Protein AF-0000000074531466 (afdb_homodimer)

Sequence (336 aa):
RYNYTVECEKLVNEQINHELNASYFYTALATYFAQPTIALPGVASYFHNQASEERTHAQSLINYQNSRGGKVKFTVINAPPEFADVFDSSDSTGQLHMATKGFELAIETERMVYDKISHLYHRAEQQKDFALTGYLQRLIDEQVESLKELQTLLTKSKRVVNDYWFDQRYNYTVECEKLVNEQINHELNASYFYTALATYFAQPTIALPGVASYFHNQASEERTHAQSLINYQNSRGGKVKFTVINAPPEFADVFDSSDSTGQLHMATKGFELAIETERMVYDKISHLYHRAEQQKDFALTGYLQRLIDEQVESLKELQTLLTKSKRVVNDYWFDQ

pLDDT: mean 91.0, std 13.33, range [42.44, 98.75]

Nearest PDB structures (foldseek):
  2z5q-assembly1_A  TM=9.322E-01  e=2.243E-09  Equus caballus
  8i8u-assembly1_X  TM=9.348E-01  e=3.857E-09  Equus caballus
  3af7-assembly1_X  TM=9.393E-01  e=6.010E-09  Equus caballus
  8j0x-assembly1_X  TM=9.379E-01  e=6.633E-09  Equus caballus
  8j0u-assembly1_A  TM=9.357E-01  e=8.078E-09  Equus caballus

Organism: Naegleria gruberi (NCBI:txid5762)

Solvent-accessible surface area (backbone atoms only — not comparable to full-atom values): 17629 Å² total; per-residue (Å²): 112,73,86,64,51,70,66,55,48,50,46,51,30,51,48,29,50,50,25,44,34,50,14,50,38,23,43,52,52,13,54,56,30,50,22,74,91,56,58,35,56,41,59,13,50,52,28,41,50,50,15,52,52,27,42,50,51,19,50,53,47,49,52,50,37,31,73,48,62,43,77,83,59,72,59,65,34,68,45,52,79,62,56,75,72,69,62,45,75,78,58,73,72,49,66,46,48,49,52,31,51,51,38,51,53,48,49,54,52,52,49,51,51,47,50,51,52,50,51,46,36,51,54,27,52,75,67,68,25,58,70,57,35,59,57,45,48,56,53,48,54,52,50,52,52,51,50,52,53,46,52,52,51,33,56,49,38,72,64,50,89,55,78,62,60,60,74,101,110,75,85,65,52,71,66,54,48,49,46,51,31,50,49,28,49,49,25,45,34,50,15,51,38,23,43,51,52,14,54,55,30,51,22,73,91,56,59,35,57,45,59,12,49,51,28,42,49,48,15,52,50,27,41,50,52,20,50,52,46,48,52,49,38,31,73,48,60,43,76,85,61,71,59,66,34,70,44,52,79,62,56,73,71,69,62,44,76,76,58,71,74,48,69,46,48,49,53,32,50,51,39,51,52,47,49,55,52,52,50,51,53,48,51,51,52,51,51,46,37,52,56,27,52,75,66,68,23,59,71,57,34,59,57,45,48,55,54,50,53,51,50,53,52,51,51,52,53,47,51,50,50,35,54,48,37,71,64,49,88,55,81,63,63,60,75,99

Radius of gyration: 21.76 Å; Cα contacts (8 Å, |Δi|>4): 379; chains: 2; bounding box: 49×56×45 Å

Secondary structure (DSSP, 8-state):
--S--HHHHHHHHHHHHHHHHHHHHHHHHHHHHTSTTT--HHHHHHHHHHHHHHHHHHHHHHHHHHHTT------PBPPPP-HHHHS-TT-TT-HHHHHHHHHHHHHHHHHHHHHHHHHHHHHHHHTT-HHHHHHHHHHHHHHHHHHHHHHHHHHHHHH-SSGGGGT-/--S--HHHHHHHHHHHHHHHHHHHHHHHHHHHHTSTTT--HHHHHHHHHHHHHHHHHHHHHHHHHHHTT------PBPPPP-HHHHS-TT-TT-HHHHHHHHHHHHHHHHHHHHHHHHHHHHHHHHTT-HHHHHHHHHHHHHHHHHHHHHHHHHHHHHH-SSGGGGT-

Structure (mmCIF, N/CA/C/O backbone):
data_AF-0000000074531466-model_v1
#
loop_
_entity.id
_entity.type
_entity.pdbx_description
1 polymer Ferritin
#
loop_
_atom_site.group_PDB
_atom_site.id
_atom_site.type_symbol
_atom_site.label_atom_id
_atom_site.label_alt_id
_atom_site.label_comp_id
_atom_site.label_asym_id
_atom_site.label_entity_id
_atom_site.label_seq_id
_atom_site.pdbx_PDB_ins_code
_atom_site.Cartn_x
_atom_site.Cartn_y
_atom_site.Cartn_z
_atom_site.occupancy
_atom_site.B_iso_or_equiv
_atom_site.auth_seq_id
_atom_site.auth_comp_id
_atom_site.auth_asym_id
_atom_site.auth_atom_id
_atom_site.pdbx_PDB_model_num
ATOM 1 N N . ARG A 1 1 ? -6.445 -25.078 -12.93 1 75.75 1 ARG A N 1
ATOM 2 C CA . ARG A 1 1 ? -7.582 -24.172 -13.055 1 75.75 1 ARG A CA 1
ATOM 3 C C . ARG A 1 1 ? -8.875 -24.953 -13.273 1 75.75 1 ARG A C 1
ATOM 5 O O . ARG A 1 1 ? -8.945 -25.812 -14.156 1 75.75 1 ARG A O 1
ATOM 12 N N . TYR A 1 2 ? -9.68 -24.906 -12.281 1 77.44 2 TYR A N 1
ATOM 13 C CA . TYR A 1 2 ? -10.938 -25.625 -12.438 1 77.44 2 TYR A CA 1
ATOM 14 C C . TYR A 1 2 ? -12.125 -24.688 -12.227 1 77.44 2 TYR A C 1
ATOM 16 O O . TYR A 1 2 ? -12.289 -24.109 -11.148 1 77.44 2 TYR A O 1
ATOM 24 N N . ASN A 1 3 ? -13.031 -24.5 -13.281 1 85.56 3 ASN A N 1
ATOM 25 C CA . ASN A 1 3 ? -14.266 -23.719 -13.242 1 85.56 3 ASN A CA 1
ATOM 26 C C . ASN A 1 3 ? -13.992 -22.281 -12.844 1 85.56 3 ASN A C 1
ATOM 28 O O . ASN A 1 3 ? -14.695 -21.719 -12 1 85.56 3 ASN A O 1
ATOM 32 N N . TYR A 1 4 ? -12.891 -21.75 -13.172 1 95 4 TYR A N 1
ATOM 33 C CA . TYR A 1 4 ? -12.516 -20.359 -12.969 1 95 4 TYR A CA 1
ATOM 34 C C . TYR A 1 4 ? -12.391 -19.625 -14.305 1 95 4 TYR A C 1
ATOM 36 O O . TYR A 1 4 ? -11.344 -19.688 -14.953 1 95 4 TYR A O 1
ATOM 44 N N . THR A 1 5 ? -13.461 -18.938 -14.719 1 96.25 5 THR A N 1
ATOM 45 C CA . THR A 1 5 ? -13.57 -18.344 -16.047 1 96.25 5 THR A CA 1
ATOM 46 C C . THR A 1 5 ? -12.633 -17.141 -16.188 1 96.25 5 THR A C 1
ATOM 48 O O . THR A 1 5 ? -12.219 -16.547 -15.18 1 96.25 5 THR A O 1
ATOM 51 N N . VAL A 1 6 ? -12.328 -16.797 -17.391 1 96.75 6 VAL A N 1
ATOM 52 C CA . VAL A 1 6 ? -11.492 -15.633 -17.688 1 96.75 6 VAL A CA 1
ATOM 53 C C . VAL A 1 6 ? -12.172 -14.367 -17.172 1 96.75 6 VAL A C 1
ATOM 55 O O . VAL A 1 6 ? -11.508 -13.453 -16.688 1 96.75 6 VAL A O 1
ATOM 58 N N . GLU A 1 7 ? -13.445 -14.391 -17.281 1 97.12 7 GLU A N 1
ATOM 59 C CA . GLU A 1 7 ? -14.203 -13.227 -16.828 1 97.12 7 GLU A CA 1
ATOM 60 C C . GLU A 1 7 ? -14.078 -13.047 -15.32 1 97.12 7 GLU A C 1
ATOM 62 O O . GLU A 1 7 ? -13.82 -11.945 -14.836 1 97.12 7 GLU A O 1
ATOM 67 N N . CYS A 1 8 ? -14.25 -14.125 -14.547 1 97.5 8 CYS A N 1
ATOM 68 C CA . CYS A 1 8 ? -14.125 -14.047 -13.094 1 97.5 8 CYS A CA 1
ATOM 69 C C . CYS A 1 8 ? -12.703 -13.672 -12.688 1 97.5 8 CYS A C 1
ATOM 71 O O . CYS A 1 8 ? -12.508 -12.852 -11.789 1 97.5 8 CYS A O 1
ATOM 73 N N . GLU A 1 9 ? -11.727 -14.266 -13.359 1 98.06 9 GLU A N 1
ATOM 74 C CA . GLU A 1 9 ? -10.336 -13.906 -13.117 1 98.06 9 GLU A CA 1
ATOM 75 C C . GLU A 1 9 ? -10.109 -12.406 -13.289 1 98.06 9 GLU A C 1
ATOM 77 O O . GLU A 1 9 ? -9.469 -11.766 -12.453 1 98.06 9 GLU A O 1
ATOM 82 N N . LYS A 1 10 ? -10.648 -11.898 -14.359 1 98.31 10 LYS A N 1
ATOM 83 C CA . LYS A 1 10 ? -10.516 -10.477 -14.656 1 98.31 10 LYS A CA 1
ATOM 84 C C . LYS A 1 10 ? -11.195 -9.625 -13.586 1 98.31 10 LYS A C 1
ATOM 86 O O . LYS A 1 10 ? -10.633 -8.625 -13.141 1 98.31 10 LYS A O 1
ATOM 91 N N . LEU A 1 11 ? -12.352 -10 -13.211 1 98.31 11 LEU A N 1
ATOM 92 C CA . LEU A 1 11 ? -13.102 -9.219 -12.227 1 98.31 11 LEU A CA 1
ATOM 93 C C . LEU A 1 11 ? -12.438 -9.281 -10.859 1 98.31 11 LEU A C 1
ATOM 95 O O . LEU A 1 11 ? -12.453 -8.297 -10.109 1 98.31 11 LEU A O 1
ATOM 99 N N . VAL A 1 12 ? -11.891 -10.414 -10.477 1 98.62 12 VAL A N 1
ATOM 100 C CA . VAL A 1 12 ? -11.141 -10.523 -9.227 1 98.62 12 VAL A CA 1
ATOM 101 C C . VAL A 1 12 ? -9.922 -9.609 -9.281 1 98.62 12 VAL A C 1
ATOM 103 O O . VAL A 1 12 ? -9.609 -8.922 -8.312 1 98.62 12 VAL A O 1
ATOM 106 N N . ASN A 1 13 ? -9.234 -9.609 -10.43 1 98.69 13 ASN A N 1
ATOM 107 C CA . ASN A 1 13 ? -8.109 -8.695 -10.602 1 98.69 13 ASN A CA 1
ATOM 108 C C . ASN A 1 13 ? -8.539 -7.242 -10.445 1 98.69 13 ASN A C 1
ATOM 110 O O . ASN A 1 13 ? -7.84 -6.449 -9.82 1 98.69 13 ASN A O 1
ATOM 114 N N . GLU A 1 14 ? -9.664 -6.895 -11.023 1 98.5 14 GLU A N 1
ATOM 115 C CA . GLU A 1 14 ? -10.18 -5.539 -10.867 1 98.5 14 GLU A CA 1
ATOM 116 C C . GLU A 1 14 ? -10.445 -5.215 -9.398 1 98.5 14 GLU A C 1
ATOM 118 O O . GLU A 1 14 ? -10.109 -4.121 -8.93 1 98.5 14 GLU A O 1
ATOM 123 N N . GLN A 1 15 ? -11.047 -6.168 -8.711 1 98.56 15 GLN A N 1
ATOM 124 C CA . GLN A 1 15 ? -11.352 -5.945 -7.301 1 98.56 15 GLN A CA 1
ATOM 125 C C . GLN A 1 15 ? -10.078 -5.789 -6.48 1 98.56 15 GLN A C 1
ATOM 127 O O . GLN A 1 15 ? -10.023 -4.977 -5.555 1 98.56 15 GLN A O 1
ATOM 132 N N . ILE A 1 16 ? -9.023 -6.625 -6.742 1 98.69 16 ILE A N 1
ATOM 133 C CA . ILE A 1 16 ? -7.73 -6.48 -6.082 1 98.69 16 ILE A CA 1
ATOM 134 C C . ILE A 1 16 ? -7.242 -5.039 -6.207 1 98.69 16 ILE A C 1
ATOM 136 O O . ILE A 1 16 ? -6.887 -4.41 -5.211 1 98.69 16 ILE A O 1
ATOM 140 N N . ASN A 1 17 ? -7.289 -4.516 -7.367 1 98.44 17 ASN A N 1
ATOM 141 C CA . ASN A 1 17 ? -6.766 -3.176 -7.621 1 98.44 17 ASN A CA 1
ATOM 142 C C . ASN A 1 17 ? -7.652 -2.104 -6.992 1 98.44 17 ASN A C 1
ATOM 144 O O . ASN A 1 17 ? -7.156 -1.064 -6.551 1 98.44 17 ASN A O 1
ATOM 148 N N . HIS A 1 18 ? -8.961 -2.344 -6.938 1 97.94 18 HIS A N 1
ATOM 149 C CA . HIS A 1 18 ? -9.844 -1.42 -6.238 1 97.94 18 HIS A CA 1
ATOM 150 C C . HIS A 1 18 ? -9.492 -1.335 -4.758 1 97.94 18 HIS A C 1
ATOM 152 O O . HIS A 1 18 ? -9.469 -0.244 -4.18 1 97.94 18 HIS A O 1
ATOM 158 N N . GLU A 1 19 ? -9.234 -2.486 -4.156 1 98.44 19 GLU A N 1
ATOM 159 C CA . GLU A 1 19 ? -8.875 -2.51 -2.742 1 98.44 19 GLU A CA 1
ATOM 160 C C . GLU A 1 19 ? -7.555 -1.783 -2.498 1 98.44 19 GLU A C 1
ATOM 162 O O . GLU A 1 19 ? -7.41 -1.069 -1.503 1 98.44 19 GLU A O 1
ATOM 167 N N . LEU A 1 20 ? -6.613 -2.01 -3.375 1 98.62 20 LEU A N 1
ATOM 168 C CA . LEU A 1 20 ? -5.324 -1.339 -3.238 1 98.62 20 LEU A CA 1
ATOM 169 C C . LEU A 1 20 ? -5.48 0.171 -3.393 1 98.62 20 LEU A C 1
ATOM 171 O O . LEU A 1 20 ? -4.867 0.94 -2.65 1 98.62 20 LEU A O 1
ATOM 175 N N . ASN A 1 21 ? -6.281 0.614 -4.34 1 98.25 21 ASN A N 1
ATOM 176 C CA . ASN A 1 21 ? -6.57 2.035 -4.492 1 98.25 21 ASN A CA 1
ATOM 177 C C . ASN A 1 21 ? -7.238 2.609 -3.246 1 98.25 21 ASN A C 1
ATOM 179 O O . ASN A 1 21 ? -6.902 3.711 -2.807 1 98.25 21 ASN A O 1
ATOM 183 N N . ALA A 1 22 ? -8.203 1.85 -2.736 1 97.94 22 ALA A N 1
ATOM 184 C CA . ALA A 1 22 ? -8.883 2.295 -1.52 1 97.94 22 ALA A CA 1
ATOM 185 C C . ALA A 1 22 ? -7.895 2.428 -0.362 1 97.94 22 ALA A C 1
ATOM 187 O O . ALA A 1 22 ? -7.957 3.391 0.407 1 97.94 22 ALA A O 1
ATOM 188 N N . SER A 1 23 ? -6.98 1.445 -0.237 1 98.5 23 SER A N 1
ATOM 189 C CA . SER A 1 23 ? -5.953 1.507 0.799 1 98.5 23 SER A CA 1
ATOM 190 C C . SER A 1 23 ? -5.105 2.768 0.664 1 98.5 23 SER A C 1
ATOM 192 O O . SER A 1 23 ? -4.828 3.443 1.657 1 98.5 23 SER A O 1
ATOM 194 N N . TYR A 1 24 ? -4.715 3.102 -0.529 1 98.62 24 TYR A N 1
ATOM 195 C CA . TYR A 1 24 ? -3.918 4.293 -0.797 1 98.62 24 TYR A CA 1
ATOM 196 C C . TYR A 1 24 ? -4.695 5.559 -0.459 1 98.62 24 TYR A C 1
ATOM 198 O O . TYR A 1 24 ? -4.16 6.477 0.165 1 98.62 24 TYR A O 1
ATOM 206 N N . PHE A 1 25 ? -5.969 5.594 -0.819 1 98.19 25 PHE A N 1
ATOM 207 C CA . PHE A 1 25 ? -6.875 6.691 -0.504 1 98.19 25 PHE A CA 1
ATOM 208 C C . PHE A 1 25 ? -6.934 6.93 1 1 98.19 25 PHE A C 1
ATOM 210 O O . PHE A 1 25 ? -6.789 8.07 1.457 1 98.19 25 PHE A O 1
ATOM 217 N N . TYR A 1 26 ? -7.078 5.867 1.743 1 98.38 26 TYR A N 1
ATOM 218 C CA . TYR A 1 26 ? -7.211 5.988 3.191 1 98.38 26 TYR A CA 1
ATOM 219 C C . TYR A 1 26 ? -5.887 6.406 3.824 1 98.38 26 TYR A C 1
ATOM 221 O O . TYR A 1 26 ? -5.871 7.121 4.828 1 98.38 26 TYR A O 1
ATOM 229 N N . THR A 1 27 ? -4.75 5.945 3.236 1 98.62 27 THR A N 1
ATOM 230 C CA . THR A 1 27 ? -3.447 6.406 3.703 1 98.62 27 THR A CA 1
ATOM 231 C C . THR A 1 27 ? -3.328 7.922 3.57 1 98.62 27 THR A C 1
ATOM 233 O O . THR A 1 27 ? -2.902 8.602 4.508 1 98.62 27 THR A O 1
ATOM 236 N N . ALA A 1 28 ? -3.775 8.398 2.457 1 98.38 28 ALA A N 1
ATOM 237 C CA . ALA A 1 28 ? -3.719 9.836 2.211 1 98.38 28 ALA A CA 1
ATOM 238 C C . ALA A 1 28 ? -4.66 10.594 3.146 1 98.38 28 ALA A C 1
ATOM 240 O O . ALA A 1 28 ? -4.305 11.648 3.672 1 98.38 28 ALA A O 1
ATOM 241 N N . LEU A 1 29 ? -5.836 10.047 3.33 1 97.44 29 LEU A N 1
ATOM 242 C CA . LEU A 1 29 ? -6.816 10.672 4.207 1 97.44 29 LEU A CA 1
ATOM 243 C C . LEU A 1 29 ? -6.309 10.719 5.645 1 97.44 29 LEU A C 1
ATOM 245 O O . LEU A 1 29 ? -6.41 11.75 6.312 1 97.44 29 LEU A O 1
ATOM 249 N N . ALA A 1 30 ? -5.77 9.555 6.129 1 98 30 ALA A N 1
ATOM 250 C CA . ALA A 1 30 ? -5.172 9.492 7.461 1 98 30 ALA A CA 1
ATOM 251 C C . ALA A 1 30 ? -4.062 10.531 7.609 1 98 30 ALA A C 1
ATOM 253 O O . ALA A 1 30 ? -3.971 11.211 8.633 1 98 30 ALA A O 1
ATOM 254 N N . THR A 1 31 ? -3.223 10.625 6.566 1 98.06 31 THR A N 1
ATOM 255 C CA . THR A 1 31 ? -2.113 11.578 6.547 1 98.06 31 THR A CA 1
ATOM 256 C C . THR A 1 31 ? -2.621 13.008 6.703 1 98.06 31 THR A C 1
ATOM 258 O O . THR A 1 31 ? -2.053 13.789 7.465 1 98.06 31 THR A O 1
ATOM 261 N N . TYR A 1 32 ? -3.682 13.32 6.051 1 95.88 32 TYR A N 1
ATOM 262 C CA . TYR A 1 32 ? -4.27 14.656 6.105 1 95.88 32 TYR A CA 1
ATOM 263 C C . TYR A 1 32 ? -4.719 14.992 7.52 1 95.88 32 TYR A C 1
ATOM 265 O O . TYR A 1 32 ? -4.371 16.047 8.055 1 95.88 32 TYR A O 1
ATOM 273 N N . PHE A 1 33 ? -5.441 14.102 8.172 1 95 33 PHE A N 1
ATOM 274 C CA . PHE A 1 33 ? -6.047 14.383 9.469 1 95 33 PHE A CA 1
ATOM 275 C C . PHE A 1 33 ? -4.992 14.367 10.57 1 95 33 PHE A C 1
ATOM 277 O O . PHE A 1 33 ? -5.238 14.844 11.68 1 95 33 PHE A O 1
ATOM 284 N N . ALA A 1 34 ? -3.809 13.82 10.281 1 95.81 34 ALA A N 1
ATOM 285 C CA . ALA A 1 34 ? -2.721 13.766 11.25 1 95.81 34 ALA A CA 1
ATOM 286 C C . ALA A 1 34 ? -1.902 15.055 11.234 1 95.81 34 ALA A C 1
ATOM 288 O O . ALA A 1 34 ? -1.032 15.258 12.078 1 95.81 34 ALA A O 1
ATOM 289 N N . GLN A 1 35 ? -2.166 15.93 10.25 1 94.25 35 GLN A N 1
ATOM 290 C CA . GLN A 1 35 ? -1.448 17.203 10.203 1 94.25 35 GLN A CA 1
ATOM 291 C C . GLN A 1 35 ? -1.661 18 11.484 1 94.25 35 GLN A C 1
ATOM 293 O O . GLN A 1 35 ? -2.768 18.031 12.031 1 94.25 35 GLN A O 1
ATOM 298 N N . PRO A 1 36 ? -0.635 18.688 11.938 1 91.69 36 PRO A N 1
ATOM 299 C CA . PRO A 1 36 ? -0.77 19.484 13.156 1 91.69 36 PRO A CA 1
ATOM 300 C C . PRO A 1 36 ? -1.826 20.578 13.023 1 91.69 36 PRO A C 1
ATOM 302 O O . PRO A 1 36 ? -2.445 20.969 14.023 1 91.69 36 PRO A O 1
ATOM 305 N N . THR A 1 37 ? -2.109 21.062 11.852 1 88.38 37 THR A N 1
ATOM 306 C CA . THR A 1 37 ? -3.066 22.141 11.633 1 88.38 37 THR A CA 1
ATOM 307 C C . THR A 1 37 ? -4.496 21.609 11.703 1 88.38 37 THR A C 1
ATOM 309 O O . THR A 1 37 ? -5.438 22.391 11.898 1 88.38 37 THR A O 1
ATOM 312 N N . ILE A 1 38 ? -4.664 20.312 11.461 1 87.75 38 ILE A N 1
ATOM 313 C CA . ILE A 1 38 ? -5.973 19.672 11.57 1 87.75 38 ILE A CA 1
ATOM 314 C C . ILE A 1 38 ? -6.125 19.047 12.961 1 87.75 38 ILE A C 1
ATOM 316 O O . ILE A 1 38 ? -7.148 19.234 13.617 1 87.75 38 ILE A O 1
ATOM 320 N N . ALA A 1 39 ? -5.105 18.234 13.414 1 89.56 39 ALA A N 1
ATOM 321 C CA . ALA A 1 39 ? -4.918 17.75 14.773 1 89.56 39 ALA A CA 1
ATOM 322 C C . ALA A 1 39 ? -6.094 16.875 15.211 1 89.56 39 ALA A C 1
ATOM 324 O O . ALA A 1 39 ? -6.664 17.094 16.281 1 89.56 39 ALA A O 1
ATOM 325 N N . LEU A 1 40 ? -6.457 15.922 14.422 1 90.94 40 LEU A N 1
ATOM 326 C CA . LEU A 1 40 ? -7.465 14.922 14.758 1 90.94 40 LEU A CA 1
ATOM 327 C C . LEU A 1 40 ? -6.867 13.516 14.742 1 90.94 40 LEU A C 1
ATOM 329 O O . LEU A 1 40 ? -7.188 12.711 13.859 1 90.94 40 LEU A O 1
ATOM 333 N N . PRO A 1 41 ? -6.047 13.219 15.68 1 93.19 41 PRO A N 1
ATOM 334 C CA . PRO A 1 41 ? -5.289 11.969 15.672 1 93.19 41 PRO A CA 1
ATOM 335 C C . PRO A 1 41 ? -6.184 10.734 15.727 1 93.19 41 PRO A C 1
ATOM 337 O O . PRO A 1 41 ? -5.832 9.688 15.18 1 93.19 41 PRO A O 1
ATOM 340 N N . GLY A 1 42 ? -7.285 10.812 16.453 1 93.69 42 GLY A N 1
ATOM 341 C CA . GLY A 1 42 ? -8.211 9.695 16.469 1 93.69 42 GLY A CA 1
ATOM 342 C C . GLY A 1 42 ? -8.781 9.375 15.102 1 93.69 42 GLY A C 1
ATOM 343 O O . GLY A 1 42 ? -8.875 8.203 14.719 1 93.69 42 GLY A O 1
ATOM 344 N N . VAL A 1 43 ? -9.203 10.422 14.367 1 94.69 43 VAL A N 1
ATOM 345 C CA . VAL A 1 43 ? -9.719 10.25 13.008 1 94.69 43 VAL A CA 1
ATOM 346 C C . VAL A 1 43 ? -8.617 9.711 12.102 1 94.69 43 VAL A C 1
ATOM 348 O O . VAL A 1 43 ? -8.852 8.797 11.312 1 94.69 43 VAL A O 1
ATOM 351 N N . ALA A 1 44 ? -7.418 10.289 12.227 1 96.69 44 ALA A N 1
ATOM 352 C CA . ALA A 1 44 ? -6.27 9.812 11.461 1 96.69 44 ALA A CA 1
ATOM 353 C C . ALA A 1 44 ? -6.023 8.328 11.711 1 96.69 44 ALA A C 1
ATOM 355 O O . ALA A 1 44 ? -5.82 7.559 10.773 1 96.69 44 ALA A O 1
ATOM 356 N N . SER A 1 45 ? -6.047 7.949 12.977 1 97.31 45 SER A N 1
ATOM 357 C CA . SER A 1 45 ? -5.84 6.551 13.344 1 97.31 45 SER A CA 1
ATOM 358 C C . SER A 1 45 ? -6.91 5.656 12.734 1 97.31 45 SER A C 1
ATOM 360 O O . SER A 1 45 ? -6.617 4.555 12.266 1 97.31 45 SER A O 1
ATOM 362 N N . TYR A 1 46 ? -8.133 6.074 12.82 1 97.19 46 TYR A N 1
ATOM 363 C CA . TYR A 1 46 ? -9.227 5.316 12.219 1 97.19 46 TYR A CA 1
ATOM 364 C C . TYR A 1 46 ? -8.953 5.047 10.75 1 97.19 46 TYR A C 1
ATOM 366 O O . TYR A 1 46 ? -9.078 3.908 10.281 1 97.19 46 TYR A O 1
ATOM 374 N N . PHE A 1 47 ? -8.578 6.113 10 1 97.94 47 PHE A N 1
ATOM 375 C CA . PHE A 1 47 ? -8.391 5.957 8.562 1 97.94 47 PHE A CA 1
ATOM 376 C C . PHE A 1 47 ? -7.125 5.156 8.266 1 97.94 47 PHE A C 1
ATOM 378 O O . PHE A 1 47 ? -7.055 4.445 7.258 1 97.94 47 PHE A O 1
ATOM 385 N N . HIS A 1 48 ? -6.102 5.258 9.078 1 98.19 48 HIS A N 1
ATOM 386 C CA . HIS A 1 48 ? -4.949 4.375 8.961 1 98.19 48 HIS A CA 1
ATOM 387 C C . HIS A 1 48 ? -5.367 2.91 9.062 1 98.19 48 HIS A C 1
ATOM 389 O O . HIS A 1 48 ? -4.879 2.066 8.312 1 98.19 48 HIS A O 1
ATOM 395 N N . ASN A 1 49 ? -6.254 2.619 10.031 1 97.88 49 ASN A N 1
ATOM 396 C CA . ASN A 1 49 ? -6.766 1.262 10.188 1 97.88 49 ASN A CA 1
ATOM 397 C C . ASN A 1 49 ? -7.566 0.825 8.961 1 97.88 49 ASN A C 1
ATOM 399 O O . ASN A 1 49 ? -7.508 -0.338 8.562 1 97.88 49 ASN A O 1
ATOM 403 N N . GLN A 1 50 ? -8.383 1.745 8.445 1 97.81 50 GLN A N 1
ATOM 404 C CA . GLN A 1 50 ? -9.117 1.427 7.227 1 97.81 50 GLN A CA 1
ATOM 405 C C . GLN A 1 50 ? -8.164 1.07 6.09 1 97.81 50 GLN A C 1
ATOM 407 O O . GLN A 1 50 ? -8.43 0.147 5.316 1 97.81 50 GLN A O 1
ATOM 412 N N . ALA A 1 51 ? -7.062 1.848 5.922 1 98.38 51 ALA A N 1
ATOM 413 C CA . ALA A 1 51 ? -6.055 1.543 4.91 1 98.38 51 ALA A CA 1
ATOM 414 C C . ALA A 1 51 ? -5.523 0.122 5.074 1 98.38 51 ALA A C 1
ATOM 416 O O . ALA A 1 51 ? -5.387 -0.615 4.094 1 98.38 51 ALA A O 1
ATOM 417 N N . SER A 1 52 ? -5.238 -0.25 6.309 1 97.88 52 SER A N 1
ATOM 418 C CA . SER A 1 52 ? -4.746 -1.591 6.609 1 97.88 52 SER A CA 1
ATOM 419 C C . SER A 1 52 ? -5.789 -2.65 6.266 1 97.88 52 SER A C 1
ATOM 421 O O . SER A 1 52 ? -5.453 -3.701 5.715 1 97.88 52 SER A O 1
ATOM 423 N N . GLU A 1 53 ? -7.008 -2.398 6.633 1 97.44 53 GLU A N 1
ATOM 424 C CA . GLU A 1 53 ? -8.086 -3.342 6.348 1 97.44 53 GLU A CA 1
ATOM 425 C C . GLU A 1 53 ? -8.219 -3.586 4.848 1 97.44 53 GLU A C 1
ATOM 427 O O . GLU A 1 53 ? -8.305 -4.734 4.402 1 97.44 53 GLU A O 1
ATOM 432 N N . GLU A 1 54 ? -8.234 -2.451 4.043 1 98.19 54 GLU A N 1
ATOM 433 C CA . GLU A 1 54 ? -8.367 -2.615 2.598 1 98.19 54 GLU A CA 1
ATOM 434 C C . GLU A 1 54 ? -7.168 -3.365 2.021 1 98.19 54 GLU A C 1
ATOM 436 O O . GLU A 1 54 ? -7.309 -4.125 1.061 1 98.19 54 GLU A O 1
ATOM 441 N N . ARG A 1 55 ? -6.027 -3.127 2.508 1 97.94 55 ARG A N 1
ATOM 442 C CA . ARG A 1 55 ? -4.852 -3.877 2.072 1 97.94 55 ARG A CA 1
ATOM 443 C C . ARG A 1 55 ? -5.016 -5.367 2.359 1 97.94 55 ARG A C 1
ATOM 445 O O . ARG A 1 55 ? -4.602 -6.207 1.56 1 97.94 55 ARG A O 1
ATOM 452 N N . THR A 1 56 ? -5.527 -5.672 3.523 1 97.62 56 THR A N 1
ATOM 453 C CA . THR A 1 56 ? -5.781 -7.062 3.881 1 97.62 56 THR A CA 1
ATOM 454 C C . THR A 1 56 ? -6.77 -7.695 2.908 1 97.62 56 TH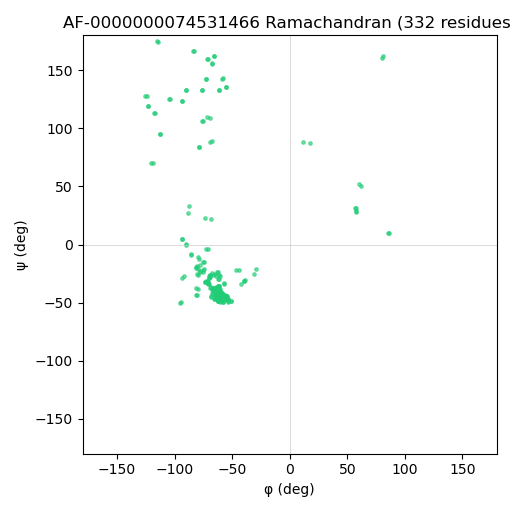R A C 1
ATOM 456 O O . THR A 1 56 ? -6.609 -8.859 2.521 1 97.62 56 THR A O 1
ATOM 459 N N . HIS A 1 57 ? -7.836 -6.957 2.512 1 98.19 57 HIS A N 1
ATOM 460 C CA . HIS A 1 57 ? -8.773 -7.453 1.507 1 98.19 57 HIS A CA 1
ATOM 461 C C . HIS A 1 57 ? -8.055 -7.746 0.191 1 98.19 57 HIS A C 1
ATOM 463 O O . HIS A 1 57 ? -8.258 -8.805 -0.407 1 98.19 57 HIS A O 1
ATOM 469 N N . ALA A 1 58 ? -7.215 -6.824 -0.232 1 98.62 58 ALA A N 1
ATOM 470 C CA . ALA A 1 58 ? -6.457 -7.012 -1.468 1 98.62 58 ALA A CA 1
ATOM 471 C C . ALA A 1 58 ? -5.602 -8.273 -1.397 1 98.62 58 ALA A C 1
ATOM 473 O O . ALA A 1 58 ? -5.598 -9.086 -2.328 1 98.62 58 ALA A O 1
ATOM 474 N N . GLN A 1 59 ? -4.887 -8.398 -0.282 1 98.44 59 GLN A N 1
ATOM 475 C CA . GLN A 1 59 ? -4.012 -9.555 -0.114 1 98.44 59 GLN A CA 1
ATOM 476 C C . GLN A 1 59 ? -4.809 -10.859 -0.125 1 98.44 59 GLN A C 1
ATOM 478 O O . GLN A 1 59 ? -4.367 -11.859 -0.699 1 98.44 59 GLN A O 1
ATOM 483 N N . SER A 1 60 ? -5.945 -10.859 0.553 1 98.25 60 SER A N 1
ATOM 484 C CA . SER A 1 60 ? -6.812 -12.031 0.554 1 98.25 60 SER A CA 1
ATOM 485 C C . SER A 1 60 ? -7.254 -12.391 -0.861 1 98.25 60 SER A C 1
ATOM 487 O O . SER A 1 60 ? -7.246 -13.57 -1.235 1 98.25 60 SER A O 1
ATOM 489 N N . LEU A 1 61 ? -7.613 -11.43 -1.633 1 98.75 61 LEU A N 1
ATOM 490 C CA . LEU A 1 61 ? -8.031 -11.641 -3.014 1 98.75 61 LEU A CA 1
ATOM 491 C C . LEU A 1 61 ? -6.867 -12.133 -3.865 1 98.75 61 LEU A C 1
ATOM 493 O O . LEU A 1 61 ? -7.051 -12.977 -4.742 1 98.75 61 LEU A O 1
ATOM 497 N N . ILE A 1 62 ? -5.695 -11.578 -3.627 1 98.69 62 ILE A N 1
ATOM 498 C CA . ILE A 1 62 ? -4.484 -12.016 -4.316 1 98.69 62 ILE A CA 1
ATOM 499 C C . ILE A 1 62 ? -4.254 -13.5 -4.062 1 98.69 62 ILE A C 1
ATOM 501 O O . ILE A 1 62 ? -4.051 -14.273 -5.004 1 98.69 62 ILE A O 1
ATOM 505 N N . ASN A 1 63 ? -4.324 -13.867 -2.793 1 98.06 63 ASN A N 1
ATOM 506 C CA . ASN A 1 63 ? -4.145 -15.266 -2.432 1 98.06 63 ASN A CA 1
ATOM 507 C C . ASN A 1 63 ? -5.191 -16.156 -3.098 1 98.06 63 ASN A C 1
ATOM 509 O O . ASN A 1 63 ? -4.875 -17.25 -3.572 1 98.06 63 ASN A O 1
ATOM 513 N N . TYR A 1 64 ? -6.426 -15.727 -3.119 1 98.19 64 TYR A N 1
ATOM 514 C CA . TYR A 1 64 ? -7.504 -16.484 -3.742 1 98.19 64 TYR A CA 1
ATOM 515 C C . TYR A 1 64 ? -7.242 -16.688 -5.23 1 98.19 64 TYR A C 1
ATOM 517 O O . TYR A 1 64 ? -7.375 -17.797 -5.746 1 98.19 64 TYR A O 1
ATOM 525 N N . GLN A 1 65 ? -6.902 -15.555 -5.918 1 98.12 65 GLN A N 1
ATOM 526 C CA . GLN A 1 65 ? -6.609 -15.602 -7.344 1 98.12 65 GLN A CA 1
ATOM 527 C C . GLN A 1 65 ? -5.531 -16.641 -7.648 1 98.12 65 GLN A C 1
ATOM 529 O O . GLN A 1 65 ? -5.699 -17.484 -8.539 1 98.12 65 GLN A O 1
ATOM 534 N N . ASN A 1 66 ? -4.457 -16.594 -6.852 1 97.25 66 ASN A N 1
ATOM 535 C CA . ASN A 1 66 ? -3.385 -17.578 -7.012 1 97.25 66 ASN A CA 1
ATOM 536 C C . ASN A 1 66 ? -3.881 -19 -6.781 1 97.25 66 ASN A C 1
ATOM 538 O O . ASN A 1 66 ? -3.568 -19.906 -7.559 1 97.25 66 ASN A O 1
ATOM 542 N N . SER A 1 67 ? -4.695 -19.141 -5.754 1 96.5 67 SER A N 1
ATOM 543 C CA . SER A 1 67 ? -5.145 -20.484 -5.387 1 96.5 67 SER A CA 1
ATOM 544 C C . SER A 1 67 ? -6.055 -21.078 -6.457 1 96.5 67 SER A C 1
ATOM 546 O O . SER A 1 67 ? -6.164 -22.297 -6.582 1 96.5 67 SER A O 1
ATOM 548 N N . ARG A 1 68 ? -6.711 -20.234 -7.242 1 96.88 68 ARG A N 1
ATOM 549 C CA . ARG A 1 68 ? -7.633 -20.688 -8.281 1 96.88 68 ARG A CA 1
ATOM 550 C C . ARG A 1 68 ? -6.906 -20.891 -9.609 1 96.88 68 ARG A C 1
ATOM 552 O O . ARG A 1 68 ? -7.535 -21.203 -10.617 1 96.88 68 ARG A O 1
ATOM 559 N N . GLY A 1 69 ? -5.566 -20.609 -9.562 1 95.25 69 GLY A N 1
ATOM 560 C CA . GLY A 1 69 ? -4.77 -20.797 -10.766 1 95.25 69 GLY A CA 1
ATOM 561 C C . GLY A 1 69 ? -4.785 -19.594 -11.688 1 95.25 69 GLY A C 1
ATOM 562 O O . GLY A 1 69 ? -4.34 -19.688 -12.836 1 95.25 69 GLY A O 1
ATOM 563 N N . GLY A 1 70 ? -5.34 -18.438 -11.219 1 96.12 70 GLY A N 1
ATOM 564 C CA . GLY A 1 70 ? -5.316 -17.203 -11.992 1 96.12 70 GLY A CA 1
ATOM 565 C C . GLY A 1 70 ? -4.02 -16.422 -11.836 1 96.12 70 GLY A C 1
ATOM 566 O O . GLY A 1 70 ? -3.191 -16.75 -10.984 1 96.12 70 GLY A O 1
ATOM 567 N N . LYS A 1 71 ? -3.852 -15.477 -12.695 1 94.81 71 LYS A N 1
ATOM 568 C CA . LYS A 1 71 ? -2.713 -14.562 -12.641 1 94.81 71 LYS A CA 1
ATOM 569 C C . LYS A 1 71 ? -3.133 -13.188 -12.117 1 94.81 71 LYS A C 1
ATOM 571 O O . LYS A 1 71 ? -4.066 -12.578 -12.641 1 94.81 71 LYS A O 1
ATOM 576 N N . VAL A 1 72 ? -2.443 -12.82 -11.109 1 97.94 72 VAL A N 1
ATOM 577 C CA . VAL A 1 72 ? -2.725 -11.492 -10.586 1 97.94 72 VAL A CA 1
ATOM 578 C C . VAL A 1 72 ? -2.107 -10.43 -11.5 1 97.94 72 VAL A C 1
ATOM 580 O O . VAL A 1 72 ? -0.953 -10.555 -11.914 1 97.94 72 VAL A O 1
ATOM 583 N N . LYS A 1 73 ? -2.861 -9.445 -11.812 1 97.81 73 LYS A N 1
ATOM 584 C CA . LYS A 1 73 ? -2.408 -8.312 -12.602 1 97.81 73 LYS A CA 1
ATOM 585 C C . LYS A 1 73 ? -2.492 -7.016 -11.805 1 97.81 73 LYS A C 1
ATOM 587 O O . LYS A 1 73 ? -3.588 -6.555 -11.469 1 97.81 73 LYS A O 1
ATOM 592 N N . PHE A 1 74 ? -1.358 -6.488 -11.531 1 98.38 74 PHE A N 1
ATOM 593 C CA . PHE A 1 74 ? -1.288 -5.223 -10.805 1 98.38 74 PHE A CA 1
ATOM 594 C C . PHE A 1 74 ? -1.3 -4.047 -11.773 1 98.38 74 PHE A C 1
ATOM 596 O O . PHE A 1 74 ? -0.59 -4.059 -12.781 1 98.38 74 PHE A O 1
ATOM 603 N N . THR A 1 75 ? -2.096 -3.064 -11.516 1 98.31 75 THR A N 1
ATOM 604 C CA . THR A 1 75 ? -2.172 -1.866 -12.344 1 98.31 75 THR A CA 1
ATOM 605 C C . THR A 1 75 ? -1.715 -0.639 -11.562 1 98.31 75 THR A C 1
ATOM 607 O O . THR A 1 75 ? -1.337 -0.746 -10.391 1 98.31 75 THR A O 1
ATOM 610 N N . VAL A 1 76 ? -1.658 0.453 -12.273 1 98.5 76 VAL A N 1
ATOM 611 C CA . VAL A 1 76 ? -1.321 1.719 -11.625 1 98.5 76 VAL A CA 1
ATOM 612 C C . VAL A 1 76 ? -2.285 1.984 -10.469 1 98.5 76 VAL A C 1
ATOM 614 O O . VAL A 1 76 ? -3.486 1.724 -10.586 1 98.5 76 VAL A O 1
ATOM 617 N N . ILE A 1 77 ? -1.754 2.391 -9.375 1 98.31 77 ILE A N 1
ATOM 618 C CA . ILE A 1 77 ? -2.588 2.918 -8.305 1 98.31 77 ILE A CA 1
ATOM 619 C C . ILE A 1 77 ? -2.691 4.438 -8.422 1 98.31 77 ILE A C 1
ATOM 621 O O . ILE A 1 77 ? -1.676 5.137 -8.445 1 98.31 77 ILE A O 1
ATOM 625 N N . ASN A 1 78 ? -3.871 4.914 -8.508 1 97.25 78 ASN A N 1
ATOM 626 C CA . ASN A 1 78 ? -4.109 6.328 -8.773 1 97.25 78 ASN A CA 1
ATOM 627 C C . ASN A 1 78 ? -3.783 7.191 -7.559 1 97.25 78 ASN A C 1
ATOM 629 O O . ASN A 1 78 ? -4.043 6.797 -6.422 1 97.25 78 ASN A O 1
ATOM 633 N N . ALA A 1 79 ? -3.229 8.352 -7.855 1 97.69 79 ALA A N 1
ATOM 634 C CA . ALA A 1 79 ? -2.996 9.297 -6.766 1 97.69 79 ALA A CA 1
ATOM 635 C C . ALA A 1 79 ? -4.309 9.695 -6.098 1 97.69 79 ALA A C 1
ATOM 637 O O . ALA A 1 79 ? -5.309 9.938 -6.777 1 97.69 79 ALA A O 1
ATOM 638 N N . PRO A 1 80 ? -4.309 9.664 -4.797 1 96.12 80 PRO A N 1
ATOM 639 C CA . PRO A 1 80 ? -5.496 10.203 -4.125 1 96.12 80 PRO A CA 1
ATOM 640 C C . PRO A 1 80 ? -5.66 11.703 -4.336 1 96.12 80 PRO A C 1
ATOM 642 O O . PRO A 1 80 ? -4.742 12.367 -4.824 1 96.12 80 PRO A O 1
ATOM 645 N N . PRO A 1 81 ? -6.836 12.18 -4.082 1 92.5 81 PRO A N 1
ATOM 646 C CA . PRO A 1 81 ? -7.012 13.625 -4.199 1 92.5 81 PRO A CA 1
ATOM 647 C C . PRO A 1 81 ? -6.234 14.406 -3.145 1 92.5 81 PRO A C 1
ATOM 649 O O . PRO A 1 81 ? -5.824 13.836 -2.129 1 92.5 81 PRO A O 1
ATOM 652 N N . GLU A 1 82 ? -5.945 15.633 -3.477 1 91.81 82 GLU A N 1
ATOM 653 C CA . GLU A 1 82 ? -5.43 16.531 -2.455 1 91.81 82 GLU A CA 1
ATOM 654 C C . GLU A 1 82 ? -6.547 17.016 -1.527 1 91.81 82 GLU A C 1
ATOM 656 O O . GLU A 1 82 ? -7.324 17.906 -1.887 1 91.81 82 GLU A O 1
ATOM 661 N N . PHE A 1 83 ? -6.551 16.516 -0.378 1 91.31 83 PHE A N 1
ATOM 662 C CA . PHE A 1 83 ? -7.703 16.672 0.499 1 91.31 83 PHE A CA 1
ATOM 663 C C . PHE A 1 83 ? -7.828 18.125 0.957 1 91.31 83 PHE A C 1
ATOM 665 O O . PHE A 1 83 ? -8.922 18.578 1.322 1 91.31 83 PHE A O 1
ATOM 672 N N . ALA A 1 84 ? -6.723 18.859 0.986 1 86.06 84 ALA A N 1
ATOM 673 C CA . ALA A 1 84 ? -6.805 20.297 1.276 1 86.06 84 ALA A CA 1
ATOM 674 C C . ALA A 1 84 ? -7.727 21 0.287 1 86.06 84 ALA A C 1
ATOM 676 O O . ALA A 1 84 ? -8.375 21.984 0.634 1 86.06 84 ALA A O 1
ATOM 677 N N . ASP A 1 85 ? -7.715 20.484 -0.932 1 84.69 85 ASP A N 1
ATOM 678 C CA . ASP A 1 85 ? -8.57 21.047 -1.973 1 84.69 85 ASP A CA 1
ATOM 679 C C . ASP A 1 85 ? -10 20.531 -1.848 1 84.69 85 ASP A C 1
ATOM 681 O O . ASP A 1 85 ? -10.945 21.219 -2.234 1 84.69 85 ASP A O 1
ATOM 685 N N . VAL A 1 86 ? -10.148 19.438 -1.293 1 83.12 86 VAL A N 1
ATOM 686 C CA . VAL A 1 86 ? -11.445 18.781 -1.195 1 83.12 86 VAL A CA 1
ATOM 687 C C . VAL A 1 86 ? -12.242 19.375 -0.033 1 83.12 86 VAL A C 1
ATOM 689 O O . VAL A 1 86 ? -13.453 19.578 -0.146 1 83.12 86 VAL A O 1
ATOM 692 N N . PHE A 1 87 ? -11.578 19.594 1.133 1 81.44 87 PHE A N 1
ATOM 693 C CA . PHE A 1 87 ? -12.266 20.031 2.34 1 81.44 87 PHE A CA 1
ATOM 694 C C . PHE A 1 87 ? -12.359 21.547 2.391 1 81.44 87 PHE A C 1
ATOM 696 O O . PHE A 1 87 ? -13.094 22.109 3.205 1 81.44 87 PHE A O 1
ATOM 703 N N . ASP A 1 88 ? -12.492 22.312 1.336 1 63.62 88 ASP A N 1
ATOM 704 C CA . ASP A 1 88 ? -12.617 23.75 1.234 1 63.62 88 ASP A CA 1
ATOM 705 C C . ASP A 1 88 ? -12.305 24.438 2.568 1 63.62 88 ASP A C 1
ATOM 707 O O . ASP A 1 88 ? -13.031 24.25 3.549 1 63.62 88 ASP A O 1
ATOM 711 N N . SER A 1 89 ? -11.102 24.766 2.857 1 56.47 89 SER A N 1
ATOM 712 C CA . SER A 1 89 ? -10.633 25.484 4.043 1 56.47 89 SER A CA 1
ATOM 713 C C . SER A 1 89 ? -11.594 26.609 4.426 1 56.47 89 SER A C 1
ATOM 715 O O . SER A 1 89 ? -11.461 27.203 5.496 1 56.47 89 SER A O 1
ATOM 717 N N . SER A 1 90 ? -12.211 27.141 3.373 1 51.5 90 SER A N 1
ATOM 718 C CA . SER A 1 90 ? -12.992 28.328 3.715 1 51.5 90 SER A CA 1
ATOM 719 C C . SER A 1 90 ? -14.109 28 4.691 1 51.5 90 SER A C 1
ATOM 721 O O . SER A 1 90 ? -14.82 28.891 5.16 1 51.5 90 SER A O 1
ATOM 723 N N . ASP A 1 91 ? -14.422 26.703 4.582 1 48.19 91 ASP A N 1
ATOM 724 C CA . ASP A 1 91 ? -15.578 26.469 5.438 1 48.19 91 ASP A CA 1
ATOM 725 C C . ASP A 1 91 ? -15.211 26.578 6.914 1 48.19 91 ASP A C 1
ATOM 727 O O . ASP A 1 91 ? -14.289 25.906 7.379 1 48.19 91 ASP A O 1
ATOM 731 N N . SER A 1 92 ? -15.312 27.734 7.336 1 45.62 92 SER A N 1
ATOM 732 C CA . SER A 1 92 ? -15.141 28.188 8.711 1 45.62 92 SER A CA 1
ATOM 733 C C . SER A 1 92 ? -15.523 27.109 9.711 1 45.62 92 SER A C 1
ATOM 735 O O . SER A 1 92 ? -15.492 27.344 10.922 1 45.62 92 SER A O 1
ATOM 737 N N . THR A 1 93 ? -16.312 26.156 9.305 1 51.88 93 THR A N 1
ATOM 738 C CA . THR A 1 93 ? -17.109 25.453 10.32 1 51.88 93 THR A CA 1
ATOM 739 C C . THR A 1 93 ? -16.219 24.516 11.141 1 51.88 93 THR A C 1
ATOM 741 O O . THR A 1 93 ? -16.719 23.812 12.023 1 51.88 93 THR A O 1
ATOM 744 N N . GLY A 1 94 ? -14.883 24.734 11.234 1 59.44 94 GLY A N 1
ATOM 745 C CA . GLY A 1 94 ? -14.039 24.156 12.266 1 59.44 94 GLY A CA 1
ATOM 746 C C . GLY A 1 94 ? -13.633 22.719 11.969 1 59.44 94 GLY A C 1
ATOM 747 O O . GLY A 1 94 ? -14.008 22.172 10.938 1 59.44 94 GLY A O 1
ATOM 748 N N . GLN A 1 95 ? -12.578 22.141 12.602 1 62.09 95 GLN A N 1
ATOM 749 C CA . GLN A 1 95 ? -11.969 20.812 12.531 1 62.09 95 GLN A CA 1
ATOM 750 C C . GLN A 1 95 ? -13.039 19.719 12.484 1 62.09 95 GLN A C 1
ATOM 752 O O . GLN A 1 95 ? -12.859 18.703 11.812 1 62.09 95 GLN A O 1
ATOM 757 N N . LEU A 1 96 ? -14.164 19.922 13.148 1 60.22 96 LEU A N 1
ATOM 758 C CA . LEU A 1 96 ? -15.227 18.922 13.234 1 60.22 96 LEU A CA 1
ATOM 759 C C . LEU A 1 96 ? -15.922 18.75 11.891 1 60.22 96 LEU A C 1
ATOM 761 O O . LEU A 1 96 ? -16.281 17.641 11.508 1 60.22 96 LEU A O 1
ATOM 765 N N . HIS A 1 97 ? -15.883 19.844 11.172 1 78.44 97 HIS A N 1
ATOM 766 C CA . HIS A 1 97 ? -16.516 19.766 9.859 1 78.44 97 HIS A CA 1
ATOM 767 C C . HIS A 1 97 ? -15.648 18.969 8.883 1 78.44 97 HIS A C 1
ATOM 769 O O . HIS A 1 97 ? -16.172 18.188 8.078 1 78.44 97 HIS A O 1
ATOM 775 N N . MET A 1 98 ? -14.406 18.906 9.25 1 84.5 98 MET A N 1
ATOM 776 C CA . MET A 1 98 ? -13.508 18.188 8.359 1 84.5 98 MET A CA 1
ATOM 777 C C . MET A 1 98 ? -13.633 16.688 8.562 1 84.5 98 MET A C 1
ATOM 779 O O . MET A 1 98 ? -13.602 15.914 7.602 1 84.5 98 MET A O 1
ATOM 783 N N . ALA A 1 99 ? -13.805 16.297 9.812 1 89.56 99 ALA A N 1
ATOM 784 C CA . ALA A 1 99 ? -13.984 14.875 10.094 1 89.56 99 ALA A CA 1
ATOM 785 C C . ALA A 1 99 ? -15.258 14.344 9.438 1 89.56 99 ALA A C 1
ATOM 787 O O . ALA A 1 99 ? -15.258 13.25 8.867 1 89.56 99 ALA A O 1
ATOM 788 N N . THR A 1 100 ? -16.328 15.078 9.602 1 91.06 100 THR A N 1
ATOM 789 C CA . THR A 1 100 ? -17.594 14.695 8.984 1 91.06 100 THR A CA 1
ATOM 790 C C . THR A 1 100 ? -17.422 14.477 7.48 1 91.06 100 THR A C 1
ATOM 792 O O . THR A 1 100 ? -17.875 13.469 6.938 1 91.06 100 THR A O 1
ATOM 795 N N . LYS A 1 101 ? -16.781 15.383 6.836 1 91.94 101 LYS A N 1
ATOM 796 C CA . LYS A 1 101 ? -16.531 15.258 5.402 1 91.94 101 LYS A CA 1
ATOM 797 C C . LYS A 1 101 ? -15.664 14.039 5.098 1 91.94 101 LYS A C 1
ATOM 799 O O . LYS A 1 101 ? -15.867 13.359 4.09 1 91.94 101 LYS A O 1
ATOM 804 N N . GLY A 1 102 ? -14.617 13.844 5.949 1 94.19 102 GLY A N 1
ATOM 805 C CA . GLY A 1 102 ? -13.797 12.648 5.801 1 94.19 102 GLY A CA 1
ATOM 806 C C . GLY A 1 102 ? -14.609 11.367 5.84 1 94.19 102 GLY A C 1
ATOM 807 O O . GLY A 1 102 ? -14.406 10.477 5.008 1 94.19 102 GLY A O 1
ATOM 808 N N . PHE A 1 103 ? -15.539 11.297 6.781 1 95.44 103 PHE A N 1
ATOM 809 C CA . PHE A 1 103 ? -16.375 10.109 6.914 1 95.44 103 PHE A CA 1
ATOM 810 C C . PHE A 1 103 ? -17.328 9.977 5.73 1 95.44 103 PHE A C 1
ATOM 812 O O . PHE A 1 103 ? -17.594 8.867 5.27 1 95.44 103 PHE A O 1
ATOM 819 N N . GLU A 1 104 ? -17.828 11.062 5.238 1 95.25 104 GLU A N 1
ATOM 820 C CA . GLU A 1 104 ? -18.672 11.023 4.051 1 95.25 104 GLU A CA 1
ATOM 821 C C . GLU A 1 104 ? -17.906 10.469 2.848 1 95.25 104 GLU A C 1
ATOM 823 O O . GLU A 1 104 ? -18.422 9.633 2.107 1 95.25 104 GLU A O 1
ATOM 828 N N . LEU A 1 105 ? -16.703 10.953 2.621 1 95.62 105 LEU A N 1
ATOM 829 C CA . LEU A 1 105 ? -15.859 10.461 1.536 1 95.62 105 LEU A CA 1
ATOM 830 C C . LEU A 1 105 ? -15.594 8.969 1.695 1 95.62 105 LEU A C 1
ATOM 832 O O . LEU A 1 105 ? -15.594 8.227 0.711 1 95.62 105 LEU A O 1
ATOM 836 N N . ALA A 1 106 ? -15.312 8.602 2.938 1 96.88 106 ALA A N 1
ATOM 837 C CA . ALA A 1 106 ? -15.062 7.188 3.213 1 96.88 106 ALA A CA 1
ATOM 838 C C . ALA A 1 106 ? -16.281 6.336 2.867 1 96.88 106 ALA A C 1
ATOM 840 O O . ALA A 1 106 ? -16.141 5.262 2.271 1 96.88 106 ALA A O 1
ATOM 841 N N . ILE A 1 107 ? -17.438 6.781 3.242 1 97.19 107 ILE A N 1
ATOM 842 C CA . ILE A 1 107 ? -18.672 6.051 2.963 1 97.19 107 ILE A CA 1
ATOM 843 C C . ILE A 1 107 ? -18.859 5.91 1.453 1 97.19 107 ILE A C 1
ATOM 845 O O . ILE A 1 107 ? -19.188 4.832 0.958 1 97.19 107 ILE A O 1
ATOM 849 N N . GLU A 1 108 ? -18.625 6.98 0.769 1 96.5 108 GLU A N 1
ATOM 850 C CA . GLU A 1 108 ? -18.719 6.922 -0.687 1 96.5 108 GLU A CA 1
ATOM 851 C C . GLU A 1 108 ? -17.75 5.898 -1.261 1 96.5 108 GLU A C 1
ATOM 853 O O . GLU A 1 108 ? -18.109 5.109 -2.137 1 96.5 108 GLU A O 1
ATOM 858 N N . THR A 1 109 ? -16.516 5.926 -0.792 1 95.69 109 THR A N 1
ATOM 859 C CA . THR A 1 109 ? -15.492 4.996 -1.239 1 95.69 109 THR A CA 1
ATOM 860 C C . THR A 1 109 ? -15.898 3.555 -0.948 1 95.69 109 THR A C 1
ATOM 862 O O . THR A 1 109 ? -15.805 2.689 -1.82 1 95.69 109 THR A O 1
ATOM 865 N N . GLU A 1 110 ? -16.359 3.311 0.279 1 96.69 110 GLU A N 1
ATOM 866 C CA . GLU A 1 110 ? -16.75 1.96 0.675 1 96.69 110 GLU A CA 1
ATOM 867 C C . GLU A 1 110 ? -17.969 1.479 -0.12 1 96.69 110 GLU A C 1
ATOM 869 O O . GLU A 1 110 ? -18.078 0.287 -0.415 1 96.69 110 GLU A O 1
ATOM 874 N N . ARG A 1 111 ? -18.906 2.34 -0.414 1 96.25 111 ARG A N 1
ATOM 875 C CA . ARG A 1 111 ? -20.047 1.981 -1.25 1 96.25 111 ARG A CA 1
ATOM 876 C C . ARG A 1 111 ? -19.594 1.543 -2.639 1 96.25 111 ARG A C 1
ATOM 878 O O . ARG A 1 111 ? -20.125 0.57 -3.188 1 96.25 111 ARG A O 1
ATOM 885 N N . MET A 1 112 ? -18.656 2.275 -3.154 1 96 112 MET A N 1
ATOM 886 C CA . MET A 1 112 ? -18.109 1.902 -4.453 1 96 112 MET A CA 1
ATOM 887 C C . MET A 1 112 ? -17.453 0.522 -4.391 1 96 112 MET A C 1
ATOM 889 O O . MET A 1 112 ? -17.672 -0.31 -5.273 1 96 112 MET A O 1
ATOM 893 N N . VAL A 1 113 ? -16.656 0.307 -3.367 1 95.88 113 VAL A N 1
ATOM 894 C CA . VAL A 1 113 ? -16.016 -0.991 -3.188 1 95.88 113 VAL A CA 1
ATOM 895 C C . VAL A 1 113 ? -17.078 -2.082 -3.08 1 95.88 113 VAL A C 1
ATOM 897 O O . VAL A 1 113 ? -16.953 -3.131 -3.719 1 95.88 113 VAL A O 1
ATOM 900 N N . TYR A 1 114 ? -18.109 -1.831 -2.324 1 95.81 114 TYR A N 1
ATOM 901 C CA . TYR A 1 114 ? -19.219 -2.771 -2.139 1 95.81 114 TYR A CA 1
ATOM 902 C C . TYR A 1 114 ? -19.891 -3.078 -3.465 1 95.81 114 TYR A C 1
ATOM 904 O O . TYR A 1 114 ? -20.172 -4.242 -3.777 1 95.81 114 TYR A O 1
ATOM 912 N N . ASP A 1 115 ? -20.188 -2.068 -4.195 1 96.88 115 ASP A N 1
ATOM 913 C CA . ASP A 1 115 ? -20.844 -2.236 -5.484 1 96.88 115 ASP A CA 1
ATOM 914 C C . ASP A 1 115 ? -20.016 -3.115 -6.418 1 96.88 115 ASP A C 1
ATOM 916 O O . ASP A 1 115 ? -20.562 -3.955 -7.137 1 96.88 115 ASP A O 1
ATOM 920 N N . LYS A 1 116 ? -18.75 -2.873 -6.43 1 97.31 116 LYS A N 1
ATOM 921 C CA . LYS A 1 116 ? -17.875 -3.66 -7.285 1 97.31 116 LYS A CA 1
ATOM 922 C C . LYS A 1 116 ? -17.859 -5.125 -6.859 1 97.31 116 LYS A C 1
ATOM 924 O O . LYS A 1 116 ? -17.922 -6.023 -7.703 1 97.31 116 LYS A O 1
ATOM 929 N N . ILE A 1 117 ? -17.75 -5.402 -5.551 1 97.69 117 ILE A N 1
ATOM 930 C CA . ILE A 1 117 ? -17.766 -6.766 -5.039 1 97.69 117 ILE A CA 1
ATOM 931 C C . ILE A 1 117 ? -19.109 -7.426 -5.367 1 97.69 117 ILE A C 1
ATOM 933 O O . ILE A 1 117 ? -19.156 -8.602 -5.738 1 97.69 117 ILE A O 1
ATOM 937 N N . SER A 1 118 ? -20.172 -6.672 -5.227 1 97.31 118 SER A N 1
ATOM 938 C CA . SER A 1 118 ? -21.5 -7.184 -5.535 1 97.31 118 SER A CA 1
ATOM 939 C C . SER A 1 118 ? -21.625 -7.57 -7.004 1 97.31 118 SER A C 1
ATOM 941 O O . SER A 1 118 ? -22.203 -8.609 -7.336 1 97.31 118 SER A O 1
ATOM 943 N N . HIS A 1 119 ? -21.125 -6.703 -7.797 1 98.06 119 HIS A N 1
ATOM 944 C CA . HIS A 1 119 ? -21.109 -7.016 -9.227 1 98.06 119 HIS A CA 1
ATOM 945 C C . HIS A 1 119 ? -20.328 -8.297 -9.5 1 98.06 119 HIS A C 1
ATOM 947 O O . HIS A 1 119 ? -20.781 -9.156 -10.25 1 98.06 119 HIS A O 1
ATOM 953 N N . LEU A 1 120 ? -19.141 -8.414 -8.922 1 98.31 120 LEU A N 1
ATOM 954 C CA . LEU A 1 120 ? -18.312 -9.609 -9.047 1 98.31 120 LEU A CA 1
ATOM 955 C C . LEU A 1 120 ? -19.062 -10.844 -8.562 1 98.31 120 LEU A C 1
ATOM 957 O O . LEU A 1 120 ? -19.031 -11.891 -9.211 1 98.31 120 LEU A O 1
ATOM 961 N N . TYR A 1 121 ? -19.734 -10.719 -7.434 1 98.12 121 TYR A N 1
ATOM 962 C CA . TYR A 1 121 ? -20.531 -11.805 -6.887 1 98.12 121 TYR A CA 1
ATOM 963 C C . TYR A 1 121 ? -21.609 -12.25 -7.875 1 98.12 121 TYR A C 1
ATOM 965 O O . TYR A 1 121 ? -21.766 -13.445 -8.141 1 98.12 121 TYR A O 1
ATOM 973 N N . HIS A 1 122 ? -22.328 -11.32 -8.43 1 98.12 122 HIS A N 1
ATOM 974 C CA . HIS A 1 122 ? -23.406 -11.617 -9.375 1 98.12 122 HIS A CA 1
ATOM 975 C C . HIS A 1 122 ? -22.875 -12.352 -10.602 1 98.12 122 HIS A C 1
ATOM 977 O O . HIS A 1 122 ? -23.469 -13.328 -11.055 1 98.12 122 HIS A O 1
ATOM 983 N N . ARG A 1 123 ? -21.734 -11.875 -11.148 1 97.94 123 ARG A N 1
ATOM 984 C CA . ARG A 1 123 ? -21.141 -12.523 -12.312 1 97.94 123 ARG A CA 1
ATOM 985 C C . ARG A 1 123 ? -20.703 -13.945 -11.977 1 97.94 123 ARG A C 1
ATOM 987 O O . ARG A 1 123 ? -20.875 -14.859 -12.789 1 97.94 123 ARG A O 1
ATOM 994 N N . ALA A 1 124 ? -20.094 -14.117 -10.805 1 97.88 124 ALA A N 1
ATOM 995 C CA . ALA A 1 124 ? -19.672 -15.445 -10.359 1 97.88 124 ALA A CA 1
ATOM 996 C C . ALA A 1 124 ? -20.891 -16.375 -10.227 1 97.88 124 ALA A C 1
ATOM 998 O O . ALA A 1 124 ? -20.812 -17.547 -10.594 1 97.88 124 ALA A O 1
ATOM 999 N N . GLU A 1 125 ? -21.969 -15.828 -9.688 1 97.19 125 GLU A N 1
ATOM 1000 C CA . GLU A 1 125 ? -23.203 -16.594 -9.523 1 97.19 125 GLU A CA 1
ATOM 1001 C C . GLU A 1 125 ? -23.75 -17.047 -10.875 1 97.19 125 GLU A C 1
ATOM 1003 O O . GLU A 1 125 ? -24.141 -18.203 -11.023 1 97.19 125 GLU A O 1
ATOM 1008 N N . GLN A 1 126 ? -23.734 -16.219 -11.828 1 97.5 126 GLN A N 1
ATOM 1009 C CA . GLN A 1 126 ? -24.219 -16.531 -13.172 1 97.5 126 GLN A CA 1
ATOM 1010 C C . GLN A 1 126 ? -23.391 -17.656 -13.805 1 97.5 126 GLN A C 1
ATOM 1012 O O . GLN A 1 126 ? -23.922 -18.453 -14.578 1 97.5 126 GLN A O 1
ATOM 1017 N N . GLN A 1 127 ? -22.172 -17.719 -13.422 1 96.06 127 GLN A N 1
ATOM 1018 C CA . GLN A 1 127 ? -21.266 -18.719 -13.969 1 96.06 127 GLN A CA 1
ATOM 1019 C C . GLN A 1 127 ? -21.234 -19.969 -13.086 1 96.06 127 GLN A C 1
ATOM 1021 O O . GLN A 1 127 ? -20.438 -20.875 -13.32 1 96.06 127 GLN A O 1
ATOM 1026 N N . LYS A 1 128 ? -22 -20.047 -12.109 1 96.44 128 LYS A N 1
ATOM 1027 C CA . LYS A 1 128 ? -22.125 -21.156 -11.164 1 96.44 128 LYS A CA 1
ATOM 1028 C C . LYS A 1 128 ? -20.797 -21.469 -10.484 1 96.44 128 LYS A C 1
ATOM 1030 O O . LYS A 1 128 ? -20.469 -22.641 -10.266 1 96.44 128 LYS A O 1
ATOM 1035 N N . ASP A 1 129 ? -19.969 -20.438 -10.359 1 96.75 129 ASP A N 1
ATOM 1036 C CA . ASP A 1 129 ? -18.734 -20.562 -9.578 1 96.75 129 ASP A CA 1
ATOM 1037 C C . ASP A 1 129 ? -19.016 -20.453 -8.086 1 96.75 129 ASP A C 1
ATOM 1039 O O . ASP A 1 129 ? -18.766 -19.406 -7.484 1 96.75 129 ASP A O 1
ATOM 1043 N N . PHE A 1 130 ? -19.391 -21.453 -7.398 1 95.69 130 PHE A N 1
ATOM 1044 C CA . PHE A 1 130 ? -19.844 -21.469 -6.016 1 95.69 130 PHE A CA 1
ATOM 1045 C C . PHE A 1 130 ? -18.688 -21.266 -5.055 1 95.69 130 PHE A C 1
ATOM 1047 O O . PHE A 1 130 ? -18.859 -20.734 -3.959 1 95.69 130 PHE A O 1
ATOM 1054 N N . ALA A 1 131 ? -17.609 -21.75 -5.492 1 96.25 131 ALA A N 1
ATOM 1055 C CA . ALA A 1 131 ? -16.438 -21.5 -4.664 1 96.25 131 ALA A CA 1
ATOM 1056 C C . ALA A 1 131 ? -16.188 -20 -4.512 1 96.25 131 ALA A C 1
ATOM 1058 O O . ALA A 1 131 ? -15.945 -19.516 -3.406 1 96.25 131 ALA A O 1
ATOM 1059 N N . LEU A 1 132 ? -16.25 -19.266 -5.648 1 97.69 132 LEU A N 1
ATOM 1060 C CA . LEU A 1 132 ? -16 -17.828 -5.633 1 97.69 132 LEU A CA 1
ATOM 1061 C C . LEU A 1 132 ? -17.109 -17.094 -4.891 1 97.69 132 LEU A C 1
ATOM 1063 O O . LEU A 1 132 ? -16.844 -16.203 -4.09 1 97.69 132 LEU A O 1
ATOM 1067 N N . THR A 1 133 ? -18.406 -17.438 -5.129 1 97.94 133 THR A N 1
ATOM 1068 C CA . THR A 1 133 ? -19.484 -16.781 -4.422 1 97.94 133 THR A CA 1
ATOM 1069 C C . THR A 1 133 ? -19.375 -17 -2.916 1 97.94 133 THR A C 1
ATOM 1071 O O . THR A 1 133 ? -19.625 -16.094 -2.125 1 97.94 133 THR A O 1
ATOM 1074 N N . GLY A 1 134 ? -19 -18.219 -2.494 1 97.81 134 GLY A N 1
ATOM 1075 C CA . GLY A 1 134 ? -18.781 -18.469 -1.082 1 97.81 134 GLY A CA 1
ATOM 1076 C C . GLY A 1 134 ? -17.688 -17.609 -0.485 1 97.81 134 GLY A C 1
ATOM 1077 O O . GLY A 1 134 ? -17.844 -17.062 0.614 1 97.81 134 GLY A O 1
ATOM 1078 N N . TYR A 1 135 ? -16.594 -17.453 -1.222 1 98.12 135 TYR A N 1
ATOM 1079 C CA . TYR A 1 135 ? -15.492 -16.609 -0.794 1 98.12 135 TYR A CA 1
ATOM 1080 C C . TYR A 1 135 ? -15.93 -15.156 -0.683 1 98.12 135 TYR A C 1
ATOM 1082 O O . TYR A 1 135 ? -15.641 -14.484 0.312 1 98.12 135 TYR A O 1
ATOM 1090 N N . LEU A 1 136 ? -16.656 -14.648 -1.681 1 98.38 136 LEU A N 1
ATOM 1091 C CA . LEU A 1 136 ? -17.047 -13.242 -1.763 1 98.38 136 LEU A CA 1
ATOM 1092 C C . LEU A 1 136 ? -18.078 -12.898 -0.692 1 98.38 136 LEU A C 1
ATOM 1094 O O . LEU A 1 136 ? -18.156 -11.758 -0.245 1 98.38 136 LEU A O 1
ATOM 1098 N N . GLN A 1 137 ? -18.859 -13.906 -0.281 1 97.69 137 GLN A N 1
ATOM 1099 C CA . GLN A 1 137 ? -19.891 -13.656 0.729 1 97.69 137 GLN A CA 1
ATOM 1100 C C . GLN A 1 137 ? -19.266 -13.148 2.027 1 97.69 137 GLN A C 1
ATOM 1102 O O . GLN A 1 137 ? -19.797 -12.242 2.66 1 97.69 137 GLN A O 1
ATOM 1107 N N . ARG A 1 138 ? -18.188 -13.719 2.395 1 95.62 138 ARG A N 1
ATOM 1108 C CA . ARG A 1 138 ? -17.5 -13.273 3.6 1 95.62 138 ARG A CA 1
ATOM 1109 C C . ARG A 1 138 ? -17.047 -11.828 3.469 1 95.62 138 ARG A C 1
ATOM 1111 O O . ARG A 1 138 ? -17.172 -11.039 4.406 1 95.62 138 ARG A O 1
ATOM 1118 N N . LEU A 1 139 ? -16.453 -11.5 2.328 1 96.12 139 LEU A N 1
ATOM 1119 C CA . LEU A 1 139 ? -16 -10.141 2.084 1 96.12 139 LEU A CA 1
ATOM 1120 C C . LEU A 1 139 ? -17.188 -9.164 2.119 1 96.12 139 LEU A C 1
ATOM 1122 O O . LEU A 1 139 ? -17.062 -8.062 2.654 1 96.12 139 LEU A O 1
ATOM 1126 N N . ILE A 1 140 ? -18.266 -9.57 1.535 1 97 140 ILE A N 1
ATOM 1127 C CA . ILE A 1 140 ? -19.469 -8.758 1.509 1 97 140 ILE A CA 1
ATOM 1128 C C . ILE A 1 140 ? -19.953 -8.5 2.934 1 97 140 ILE A C 1
ATOM 1130 O O . ILE A 1 140 ? -20.281 -7.367 3.299 1 97 140 ILE A O 1
ATOM 1134 N N . ASP A 1 141 ? -19.984 -9.547 3.764 1 96.69 141 ASP A N 1
ATOM 1135 C CA .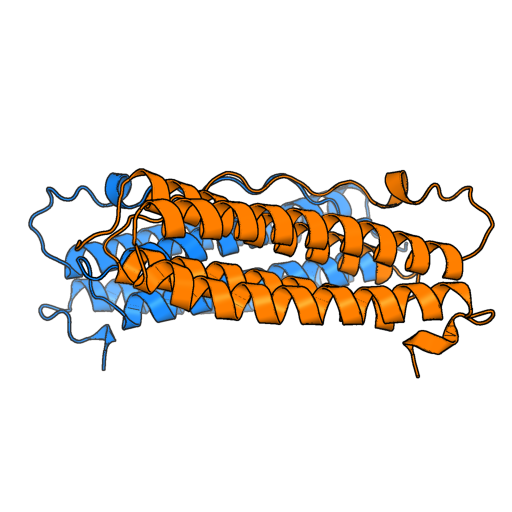 ASP A 1 141 ? -20.422 -9.406 5.152 1 96.69 141 ASP A CA 1
ATOM 1136 C C . ASP A 1 141 ? -19.531 -8.406 5.902 1 96.69 141 ASP A C 1
ATOM 1138 O O . ASP A 1 141 ? -20.031 -7.562 6.645 1 96.69 141 ASP A O 1
ATOM 1142 N N . GLU A 1 142 ? -18.281 -8.523 5.703 1 95.69 142 GLU A N 1
ATOM 1143 C CA . GLU A 1 142 ? -17.344 -7.613 6.34 1 95.69 142 GLU A CA 1
ATOM 1144 C C . GLU A 1 142 ? -17.547 -6.18 5.863 1 95.69 142 GLU A C 1
ATOM 1146 O O . GLU A 1 142 ? -17.5 -5.242 6.66 1 95.69 142 GLU A O 1
ATOM 1151 N N . GLN A 1 143 ? -17.734 -6.004 4.504 1 95.44 143 GLN A N 1
ATOM 1152 C CA . GLN A 1 143 ? -17.969 -4.676 3.947 1 95.44 143 GLN A CA 1
ATOM 1153 C C . GLN A 1 143 ? -19.234 -4.055 4.523 1 95.44 143 GLN A C 1
ATOM 1155 O O . GLN A 1 143 ? -19.281 -2.852 4.793 1 95.44 143 GLN A O 1
ATOM 1160 N N . VAL A 1 144 ? -20.281 -4.82 4.742 1 95.69 144 VAL A N 1
ATOM 1161 C CA . VAL A 1 144 ? -21.531 -4.332 5.32 1 95.69 144 VAL A CA 1
ATOM 1162 C C . VAL A 1 144 ? -21.281 -3.838 6.742 1 95.69 144 VAL A C 1
ATOM 1164 O O . VAL A 1 144 ? -21.766 -2.77 7.129 1 95.69 144 VAL A O 1
ATOM 1167 N N . GLU A 1 145 ? -20.562 -4.586 7.508 1 95.44 145 GLU A N 1
ATOM 1168 C CA . GLU A 1 145 ? -20.219 -4.184 8.867 1 95.44 145 GLU A CA 1
ATOM 1169 C C . GLU A 1 145 ? -19.391 -2.895 8.875 1 95.44 145 GLU A C 1
ATOM 1171 O O . GLU A 1 145 ? -19.625 -2.01 9.695 1 95.44 145 GLU A O 1
ATOM 1176 N N . SER A 1 146 ? -18.422 -2.834 7.957 1 94.38 146 SER A N 1
ATOM 1177 C CA . SER A 1 146 ? -17.594 -1.633 7.848 1 94.38 146 SER A CA 1
ATOM 1178 C C . SER A 1 146 ? -18.453 -0.409 7.523 1 94.38 146 SER A C 1
ATOM 1180 O O . SER A 1 146 ? -18.25 0.66 8.109 1 94.38 146 SER A O 1
ATOM 1182 N N . LEU A 1 147 ? -19.406 -0.527 6.625 1 96 147 LEU A N 1
ATOM 1183 C CA . LEU A 1 147 ? -20.297 0.571 6.238 1 96 147 LEU A CA 1
ATOM 1184 C C . LEU A 1 147 ? -21.156 1.014 7.41 1 96 147 LEU A C 1
ATOM 1186 O O . LEU A 1 147 ? -21.359 2.211 7.625 1 96 147 LEU A O 1
ATOM 1190 N N . LYS A 1 148 ? -21.656 0.073 8.195 1 96.25 148 LYS A N 1
ATOM 1191 C CA . LYS A 1 148 ? -22.453 0.391 9.383 1 96.25 148 LYS A CA 1
ATOM 1192 C C . LYS A 1 148 ? -21.625 1.195 10.383 1 96.25 148 LYS A C 1
ATOM 1194 O O . LYS A 1 148 ? -22.109 2.184 10.938 1 96.25 148 LYS A O 1
ATOM 1199 N N . GLU A 1 149 ? -20.438 0.719 10.602 1 96.12 149 GLU A N 1
ATOM 1200 C CA . GLU A 1 149 ? -19.547 1.42 11.516 1 96.12 149 GLU A CA 1
ATOM 1201 C C . GLU A 1 149 ? -19.297 2.854 11.055 1 96.12 149 GLU A C 1
ATOM 1203 O O . GLU A 1 149 ? -19.344 3.787 11.859 1 96.12 149 GLU A O 1
ATOM 1208 N N . LEU A 1 150 ? -19.016 3.002 9.797 1 96.44 150 LEU A N 1
ATOM 1209 C CA . LEU A 1 150 ? -18.734 4.32 9.242 1 96.44 150 LEU A CA 1
ATOM 1210 C C . LEU A 1 150 ? -19.953 5.234 9.375 1 96.44 150 LEU A C 1
ATOM 1212 O O . LEU A 1 150 ? -19.812 6.422 9.664 1 96.44 150 LEU A O 1
ATOM 1216 N N . GLN A 1 151 ? -21.125 4.699 9.117 1 95.38 151 GLN A N 1
ATOM 1217 C CA . GLN A 1 151 ? -22.359 5.477 9.266 1 95.38 151 GLN A CA 1
ATOM 1218 C C . GLN A 1 151 ? -22.531 5.957 10.703 1 95.38 151 GLN A C 1
ATOM 1220 O O . GLN A 1 151 ? -22.969 7.086 10.93 1 95.38 151 GLN A O 1
ATOM 1225 N N . THR A 1 152 ? -22.25 5.105 11.633 1 95.06 152 THR A N 1
ATOM 1226 C CA . THR A 1 152 ? -22.328 5.473 13.039 1 95.06 152 THR A CA 1
ATOM 1227 C C . THR A 1 152 ? -21.359 6.609 13.352 1 95.06 152 THR A C 1
ATOM 1229 O O . THR A 1 152 ? -21.734 7.574 14.031 1 95.06 152 THR A O 1
ATOM 1232 N N . LEU A 1 153 ? -20.156 6.523 12.867 1 93.25 153 LEU A N 1
ATOM 1233 C CA . LEU A 1 153 ? -19.141 7.555 13.086 1 93.25 153 LEU A CA 1
ATOM 1234 C C . LEU A 1 153 ? -19.562 8.875 12.445 1 93.25 153 LEU A C 1
ATOM 1236 O O . LEU A 1 153 ? -19.359 9.945 13.023 1 93.25 153 LEU A O 1
ATOM 1240 N N . LEU A 1 154 ? -20.109 8.75 11.211 1 93.38 154 LEU A N 1
ATOM 1241 C CA . LEU A 1 154 ? -20.594 9.945 10.531 1 93.38 154 LEU A CA 1
ATOM 1242 C C . LEU A 1 154 ? -21.672 10.641 11.375 1 93.38 154 LEU A C 1
ATOM 1244 O O . LEU A 1 154 ? -21.609 11.859 11.562 1 93.38 154 LEU A O 1
ATOM 1248 N N . THR A 1 155 ? -22.609 9.898 11.945 1 91.88 155 THR A N 1
ATOM 1249 C CA . THR A 1 155 ? -23.672 10.445 12.758 1 91.88 155 THR A CA 1
ATOM 1250 C C . THR A 1 155 ? -23.125 11.109 14.016 1 91.88 155 THR A C 1
ATOM 1252 O O . THR A 1 155 ? -23.531 12.219 14.383 1 91.88 155 THR A O 1
ATOM 1255 N N . LYS A 1 156 ? -22.172 10.438 14.609 1 88.5 156 LYS A N 1
ATOM 1256 C CA . LYS A 1 156 ? -21.547 10.977 15.805 1 88.5 156 LYS A CA 1
ATOM 1257 C C . LYS A 1 156 ? -20.797 12.273 15.5 1 88.5 156 LYS A C 1
ATOM 1259 O O . LYS A 1 156 ? -20.812 13.211 16.297 1 88.5 156 LYS A O 1
ATOM 1264 N N . SER A 1 157 ? -20.125 12.289 14.352 1 87.69 157 SER A N 1
ATOM 1265 C CA . SER A 1 157 ? -19.328 13.453 13.984 1 87.69 157 SER A CA 1
ATOM 1266 C C . SER A 1 157 ? -20.219 14.68 13.758 1 87.69 157 SER A C 1
ATOM 1268 O O . SER A 1 157 ? -19.781 15.812 13.961 1 87.69 157 SER A O 1
ATOM 1270 N N . LYS A 1 158 ? -21.453 14.508 13.414 1 85.94 158 LYS A N 1
ATOM 1271 C CA . LYS A 1 158 ? -22.391 15.594 13.172 1 85.94 158 LYS A CA 1
ATOM 1272 C C . LYS A 1 158 ? -22.969 16.125 14.484 1 85.94 158 LYS A C 1
ATOM 1274 O O . LYS A 1 158 ? -23.453 17.25 14.547 1 85.94 158 LYS A O 1
ATOM 1279 N N . ARG A 1 159 ? -22.859 15.305 15.445 1 78.75 159 ARG A N 1
ATOM 1280 C CA . ARG A 1 159 ? -23.469 15.68 16.719 1 78.75 159 ARG A CA 1
ATOM 1281 C C . ARG A 1 159 ? -22.453 16.375 17.625 1 78.75 159 ARG A C 1
ATOM 1283 O O . ARG A 1 159 ? -22.828 17.094 18.547 1 78.75 159 ARG A O 1
ATOM 1290 N N . VAL A 1 160 ? -21.172 15.953 17.375 1 65.44 160 VAL A N 1
ATOM 1291 C CA . VAL A 1 160 ? -20.141 16.391 18.312 1 65.44 160 VAL A CA 1
ATOM 1292 C C . VAL A 1 160 ? -19.875 17.875 18.125 1 65.44 160 VAL A C 1
ATOM 1294 O O . VAL A 1 160 ? -19.656 18.344 17 1 65.44 160 VAL A O 1
ATOM 1297 N N . VAL A 1 161 ? -20.297 18.625 19.125 1 58.72 161 VAL A N 1
ATOM 1298 C CA . VAL A 1 161 ? -20.062 20.062 19.219 1 58.72 161 VAL A CA 1
ATOM 1299 C C . VAL A 1 161 ? -18.625 20.344 19.609 1 58.72 161 VAL A C 1
ATOM 1301 O O . VAL A 1 161 ? -18.109 21.453 19.406 1 58.72 161 VAL A O 1
ATOM 1304 N N . ASN A 1 162 ? -17.906 19.203 20.297 1 55 162 ASN A N 1
ATOM 1305 C CA . ASN A 1 162 ? -16.516 19.422 20.703 1 55 162 ASN A CA 1
ATOM 1306 C C . ASN A 1 162 ? -15.586 18.391 20.109 1 55 162 ASN A C 1
ATOM 1308 O O . ASN A 1 162 ? -15.977 17.234 19.906 1 55 162 ASN A O 1
ATOM 1312 N N . ASP A 1 163 ? -14.531 18.703 19.469 1 53.44 163 ASP A N 1
ATOM 1313 C CA . ASP A 1 163 ? -13.516 17.969 18.719 1 53.44 163 ASP A CA 1
ATOM 1314 C C . ASP A 1 163 ? -13.047 16.734 19.5 1 53.44 163 ASP A C 1
ATOM 1316 O O . ASP A 1 163 ? -12.328 15.883 18.969 1 53.44 163 ASP A O 1
ATOM 1320 N N . TYR A 1 164 ? -13.211 16.641 20.938 1 55.66 164 TYR A N 1
ATOM 1321 C CA . TYR A 1 164 ? -12.57 15.648 21.797 1 55.66 164 TYR A CA 1
ATOM 1322 C C . TYR A 1 164 ? -13.203 14.273 21.609 1 55.66 164 TYR A C 1
ATOM 1324 O O . TYR A 1 164 ? -12.781 13.297 22.234 1 55.66 164 TYR A O 1
ATOM 1332 N N . TRP A 1 165 ? -14.203 14.211 20.828 1 55.03 165 TRP A N 1
ATOM 1333 C CA . TRP A 1 165 ? -15.008 12.992 20.875 1 55.03 165 TRP A CA 1
ATOM 1334 C C . TRP A 1 165 ? -14.25 11.82 20.266 1 55.03 165 TRP A C 1
ATOM 1336 O O . TRP A 1 165 ? -14.516 10.664 20.594 1 55.03 165 TRP A O 1
ATOM 1346 N N . PHE A 1 166 ? -13.438 12.094 19.297 1 59 166 PHE A N 1
ATOM 1347 C CA . PHE A 1 166 ? -12.805 10.914 18.719 1 59 166 PHE A CA 1
ATOM 1348 C C . PHE A 1 166 ? -11.625 10.461 19.562 1 59 166 PHE A C 1
ATOM 1350 O O . PHE A 1 166 ? -11.086 9.367 19.359 1 59 166 PHE A O 1
ATOM 1357 N N . ASP A 1 167 ? -11.109 11.43 20.453 1 49.31 167 ASP A N 1
ATOM 1358 C CA . ASP A 1 167 ? -9.953 11.117 21.281 1 49.31 167 ASP A CA 1
ATOM 1359 C C . ASP A 1 167 ? -10.352 10.289 22.5 1 49.31 167 ASP A C 1
ATOM 1361 O O . ASP A 1 167 ? -9.5 9.844 23.266 1 49.31 167 ASP A O 1
ATOM 1365 N N . GLN A 1 168 ? -11.68 10.234 22.672 1 43.12 168 GLN A N 1
ATOM 1366 C CA . GLN A 1 168 ? -12.109 9.523 23.875 1 43.12 168 GLN A CA 1
ATOM 1367 C C . GLN A 1 168 ? -12.391 8.055 23.578 1 43.12 168 GLN A C 1
ATOM 1369 O O . GLN A 1 168 ? -12.828 7.711 22.469 1 43.12 168 GLN A O 1
ATOM 1374 N N . ARG B 1 1 ? 6.672 25.828 10.828 1 76.06 1 ARG B N 1
ATOM 1375 C CA . ARG B 1 1 ? 7.75 25.406 9.938 1 76.06 1 ARG B CA 1
ATOM 1376 C C . ARG B 1 1 ? 9.055 26.125 10.297 1 76.06 1 ARG B C 1
ATOM 1378 O O . ARG B 1 1 ? 9.086 27.344 10.414 1 76.06 1 ARG B O 1
ATOM 1385 N N . TYR B 1 2 ? 9.93 25.359 10.797 1 77 2 TYR B N 1
ATOM 1386 C CA . TYR B 1 2 ? 11.203 25.969 11.148 1 77 2 TYR B CA 1
ATOM 1387 C C . TYR B 1 2 ? 12.367 25.281 10.445 1 77 2 TYR B C 1
ATOM 1389 O O . TYR B 1 2 ? 12.594 24.078 10.648 1 77 2 TYR B O 1
ATOM 1397 N N . ASN B 1 3 ? 13.172 26.031 9.57 1 85.62 3 ASN B N 1
ATOM 1398 C CA . ASN B 1 3 ? 14.359 25.547 8.875 1 85.62 3 ASN B CA 1
ATOM 1399 C C . ASN B 1 3 ? 14.062 24.328 8.023 1 85.62 3 ASN B C 1
ATOM 1401 O O . ASN B 1 3 ? 14.82 23.344 8.047 1 85.62 3 ASN B O 1
ATOM 1405 N N . TYR B 1 4 ? 12.914 24.219 7.5 1 95 4 TYR B N 1
ATOM 1406 C CA . TYR B 1 4 ? 12.5 23.172 6.57 1 95 4 TYR B CA 1
ATOM 1407 C C . TYR B 1 4 ? 12.227 23.734 5.184 1 95 4 TYR B C 1
ATOM 1409 O O . TYR B 1 4 ? 11.133 24.25 4.918 1 95 4 TYR B O 1
ATOM 1417 N N . THR B 1 5 ? 13.227 23.672 4.293 1 96.19 5 THR B N 1
ATOM 1418 C CA . THR B 1 5 ? 13.195 24.344 2.992 1 96.19 5 THR B CA 1
ATOM 1419 C C . THR B 1 5 ? 12.211 23.656 2.057 1 96.19 5 THR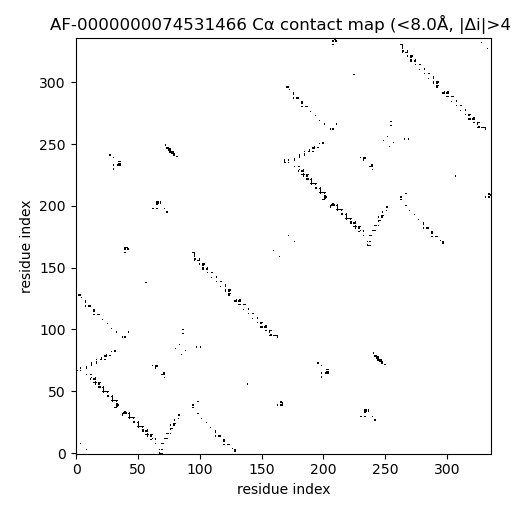 B C 1
ATOM 1421 O O . THR B 1 5 ? 11.859 22.484 2.26 1 96.19 5 THR B O 1
ATOM 1424 N N . VAL B 1 6 ? 11.789 24.359 1.064 1 96.69 6 VAL B N 1
ATOM 1425 C CA . VAL B 1 6 ? 10.891 23.812 0.044 1 96.69 6 VAL B CA 1
ATOM 1426 C C . VAL B 1 6 ? 11.562 22.656 -0.677 1 96.69 6 VAL B C 1
ATOM 1428 O O . VAL B 1 6 ? 10.906 21.672 -1.03 1 96.69 6 VAL B O 1
ATOM 1431 N N . GLU B 1 7 ? 12.82 22.812 -0.845 1 97.06 7 GLU B N 1
ATOM 1432 C CA . GLU B 1 7 ? 13.57 21.766 -1.523 1 97.06 7 GLU B CA 1
ATOM 1433 C C . GLU B 1 7 ? 13.562 20.469 -0.713 1 97.06 7 GLU B C 1
ATOM 1435 O O . GLU B 1 7 ? 13.305 19.391 -1.255 1 97.06 7 GLU B O 1
ATOM 1440 N N . CYS B 1 8 ? 13.836 20.547 0.591 1 97.44 8 CYS B N 1
ATOM 1441 C CA . CYS B 1 8 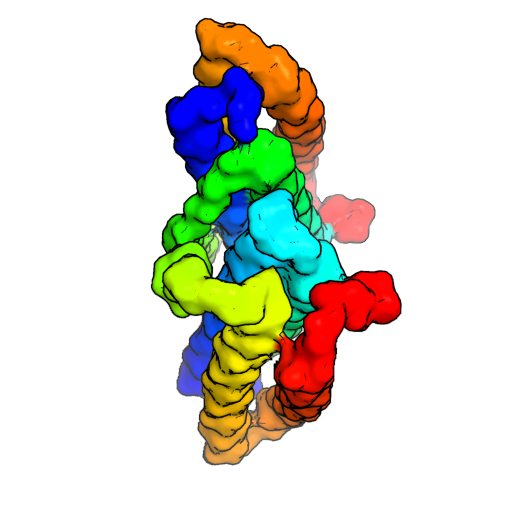? 13.828 19.359 1.444 1 97.44 8 CYS B CA 1
ATOM 1442 C C . CYS B 1 8 ? 12.438 18.75 1.521 1 97.44 8 CYS B C 1
ATOM 1444 O O . CYS B 1 8 ? 12.281 17.531 1.466 1 97.44 8 CYS B O 1
ATOM 1446 N N . GLU B 1 9 ? 11.43 19.609 1.651 1 98.06 9 GLU B N 1
ATOM 1447 C CA . GLU B 1 9 ? 10.047 19.141 1.641 1 98.06 9 GLU B CA 1
ATOM 1448 C C . GLU B 1 9 ? 9.75 18.328 0.384 1 98.06 9 GLU B C 1
ATOM 1450 O O . GLU B 1 9 ? 9.156 17.25 0.461 1 98.06 9 GLU B O 1
ATOM 1455 N N . LYS B 1 10 ? 10.188 18.859 -0.72 1 98.31 10 LYS B N 1
ATOM 1456 C CA . LYS B 1 10 ? 9.977 18.203 -2.002 1 98.31 10 LYS B CA 1
ATOM 1457 C C . LYS B 1 10 ? 10.703 16.859 -2.051 1 98.31 10 LYS B C 1
ATOM 1459 O O . LYS B 1 10 ? 10.141 15.859 -2.508 1 98.31 10 LYS B O 1
ATOM 1464 N N . LEU B 1 11 ? 11.898 16.844 -1.628 1 98.31 11 LEU B N 1
ATOM 1465 C CA . LEU B 1 11 ? 12.703 15.633 -1.686 1 98.31 11 LEU B CA 1
ATOM 1466 C C . LEU B 1 11 ? 12.156 14.57 -0.73 1 98.31 11 LEU B C 1
ATOM 1468 O O . LEU B 1 11 ? 12.195 13.375 -1.029 1 98.31 11 LEU B O 1
ATOM 1472 N N . VAL B 1 12 ? 11.688 14.961 0.443 1 98.62 12 VAL B N 1
ATOM 1473 C CA . VAL B 1 12 ? 11.055 14.023 1.365 1 98.62 12 VAL B CA 1
ATOM 1474 C C . VAL B 1 12 ? 9.797 13.445 0.723 1 98.62 12 VAL B C 1
ATOM 1476 O O . VAL B 1 12 ? 9.539 12.242 0.816 1 98.62 12 VAL B O 1
ATOM 1479 N N . ASN B 1 13 ? 9.016 14.305 0.066 1 98.69 13 ASN B N 1
ATOM 1480 C CA . ASN B 1 13 ? 7.844 13.828 -0.656 1 98.69 13 ASN B CA 1
ATOM 1481 C C . ASN B 1 13 ? 8.227 12.812 -1.729 1 98.69 13 ASN B C 1
ATOM 1483 O O . ASN B 1 13 ? 7.551 11.797 -1.896 1 98.69 13 ASN B O 1
ATOM 1487 N N . GLU B 1 14 ? 9.289 13.094 -2.453 1 98.5 14 GLU B N 1
ATOM 1488 C CA . GLU B 1 14 ? 9.758 12.141 -3.453 1 98.5 14 GLU B CA 1
ATOM 1489 C C . GLU B 1 14 ? 10.133 10.805 -2.812 1 98.5 14 GLU B C 1
ATOM 1491 O O . GLU B 1 14 ? 9.789 9.742 -3.34 1 98.5 14 GLU B O 1
ATOM 1496 N N . GLN B 1 15 ? 10.836 10.891 -1.692 1 98.56 15 GLN B N 1
ATOM 1497 C CA . GLN B 1 15 ? 11.25 9.672 -1.015 1 98.56 15 GLN B CA 1
ATOM 1498 C C . GLN B 1 15 ? 10.039 8.883 -0.516 1 98.56 15 GLN B C 1
ATOM 1500 O O . GLN B 1 15 ? 10.031 7.648 -0.567 1 98.56 15 GLN B O 1
ATOM 1505 N N . ILE B 1 16 ? 9 9.562 0.061 1 98.69 16 ILE B N 1
ATOM 1506 C CA . ILE B 1 16 ? 7.766 8.906 0.471 1 98.69 16 ILE B CA 1
ATOM 1507 C C . ILE B 1 16 ? 7.211 8.078 -0.686 1 98.69 16 ILE B C 1
ATOM 1509 O O . ILE B 1 16 ? 6.918 6.891 -0.523 1 98.69 16 ILE B O 1
ATOM 1513 N N . ASN B 1 17 ? 7.145 8.664 -1.822 1 98.44 17 ASN B N 1
ATOM 1514 C CA . ASN B 1 17 ? 6.547 7.992 -2.975 1 98.44 17 ASN B CA 1
ATOM 1515 C C . ASN B 1 17 ? 7.438 6.867 -3.492 1 98.44 17 ASN B C 1
ATOM 1517 O O . ASN B 1 17 ? 6.941 5.852 -3.98 1 98.44 17 ASN B O 1
ATOM 1521 N N . HIS B 1 18 ? 8.75 7.035 -3.385 1 97.94 18 HIS B N 1
ATOM 1522 C CA . HIS B 1 18 ? 9.656 5.945 -3.742 1 97.94 18 HIS B CA 1
ATOM 1523 C C . HIS B 1 18 ? 9.43 4.727 -2.855 1 97.94 18 HIS B C 1
ATOM 1525 O O . HIS B 1 18 ? 9.406 3.594 -3.342 1 97.94 18 HIS B O 1
ATOM 1531 N N . GLU B 1 19 ? 9.266 4.969 -1.567 1 98.44 19 GLU B N 1
ATOM 1532 C CA . GLU B 1 19 ? 9.031 3.871 -0.636 1 98.44 19 GLU B CA 1
ATOM 1533 C C . GLU B 1 19 ? 7.707 3.17 -0.935 1 98.44 19 GLU B C 1
ATOM 1535 O O . GLU B 1 19 ? 7.617 1.943 -0.859 1 98.44 19 GLU B O 1
ATOM 1540 N N . LEU B 1 20 ? 6.699 3.955 -1.222 1 98.62 20 LEU B N 1
ATOM 1541 C CA . LEU B 1 20 ? 5.402 3.373 -1.548 1 98.62 20 LEU B CA 1
ATOM 1542 C C . LEU B 1 20 ? 5.48 2.551 -2.83 1 98.62 20 LEU B C 1
ATOM 1544 O O . LEU B 1 20 ? 4.906 1.465 -2.914 1 98.62 20 LEU B O 1
ATOM 1548 N N . ASN B 1 21 ? 6.188 3.045 -3.83 1 98.25 21 ASN B N 1
ATOM 1549 C CA . ASN B 1 21 ? 6.402 2.283 -5.055 1 98.25 21 ASN B CA 1
ATOM 1550 C C . ASN B 1 21 ? 7.152 0.981 -4.781 1 98.25 21 ASN B C 1
ATOM 1552 O O . ASN B 1 21 ? 6.809 -0.065 -5.332 1 98.25 21 ASN B O 1
ATOM 1556 N N . ALA B 1 22 ? 8.188 1.102 -3.961 1 97.94 22 ALA B N 1
ATOM 1557 C CA . ALA B 1 22 ? 8.945 -0.097 -3.607 1 97.94 22 ALA B CA 1
ATOM 1558 C C . ALA B 1 22 ? 8.055 -1.118 -2.904 1 97.94 22 ALA B C 1
ATOM 1560 O O . ALA B 1 22 ? 8.141 -2.318 -3.178 1 97.94 22 ALA B O 1
ATOM 1561 N N . SER B 1 23 ? 7.199 -0.638 -1.979 1 98.56 23 SER B N 1
ATOM 1562 C CA . SER B 1 23 ? 6.266 -1.523 -1.293 1 98.56 23 SER B CA 1
ATOM 1563 C C . SER B 1 23 ? 5.355 -2.242 -2.285 1 98.56 23 SER B C 1
ATOM 1565 O O . SER B 1 23 ? 5.133 -3.449 -2.168 1 98.56 23 SER B O 1
ATOM 1567 N N . TYR B 1 24 ? 4.848 -1.54 -3.252 1 98.69 24 TYR B N 1
ATOM 1568 C CA . TYR B 1 24 ? 3.98 -2.113 -4.273 1 98.69 24 TYR B CA 1
ATOM 1569 C C . TYR B 1 24 ? 4.73 -3.141 -5.113 1 98.69 24 TYR B C 1
ATOM 1571 O O . TYR B 1 24 ? 4.211 -4.223 -5.395 1 98.69 24 TYR B O 1
ATOM 1579 N N . PHE B 1 25 ? 5.961 -2.826 -5.488 1 98.25 25 PHE B N 1
ATOM 1580 C CA . PHE B 1 25 ? 6.844 -3.725 -6.219 1 98.25 25 PHE B CA 1
ATOM 1581 C C . PHE B 1 25 ? 7.016 -5.043 -5.473 1 98.25 25 PHE B C 1
ATOM 1583 O O . PHE B 1 25 ? 6.863 -6.117 -6.059 1 98.25 25 PHE B O 1
ATOM 1590 N N . TYR B 1 26 ? 7.277 -4.953 -4.195 1 98.38 26 TYR B N 1
ATOM 1591 C CA . TYR B 1 26 ? 7.52 -6.148 -3.398 1 98.38 26 TYR B CA 1
ATOM 1592 C C . TYR B 1 26 ? 6.242 -6.953 -3.213 1 98.38 26 TYR B C 1
ATOM 1594 O O . TYR B 1 26 ? 6.277 -8.188 -3.141 1 98.38 26 TYR B O 1
ATOM 1602 N N . THR B 1 27 ? 5.086 -6.254 -3.119 1 98.62 27 THR B N 1
ATOM 1603 C CA . THR B 1 27 ? 3.807 -6.957 -3.074 1 98.62 27 THR B CA 1
ATOM 1604 C C . THR B 1 27 ? 3.617 -7.812 -4.324 1 98.62 27 THR B C 1
ATOM 1606 O O . THR B 1 27 ? 3.244 -8.984 -4.23 1 98.62 27 THR B O 1
ATOM 1609 N N . ALA B 1 28 ? 3.938 -7.238 -5.43 1 98.38 28 ALA B N 1
ATOM 1610 C CA . ALA B 1 28 ? 3.801 -7.953 -6.695 1 98.38 28 ALA B CA 1
ATOM 1611 C C . ALA B 1 28 ? 4.785 -9.117 -6.777 1 98.38 28 ALA B C 1
ATOM 1613 O O . ALA B 1 28 ? 4.434 -10.203 -7.238 1 98.38 28 ALA B O 1
ATOM 1614 N N . LEU B 1 29 ? 6 -8.852 -6.348 1 97.38 29 LEU B N 1
ATOM 1615 C CA . LEU B 1 29 ? 7.027 -9.891 -6.379 1 97.38 29 LEU B CA 1
ATOM 1616 C C . LEU B 1 29 ? 6.645 -11.062 -5.473 1 97.38 29 LEU B C 1
ATOM 1618 O O . LEU B 1 29 ? 6.762 -12.219 -5.867 1 97.38 29 LEU B O 1
ATOM 1622 N N . ALA B 1 30 ? 6.195 -10.727 -4.215 1 98 30 ALA B N 1
ATOM 1623 C CA . ALA B 1 30 ? 5.715 -11.75 -3.287 1 98 30 ALA B CA 1
ATOM 1624 C C . ALA B 1 30 ? 4.578 -12.562 -3.904 1 98 30 ALA B C 1
ATOM 1626 O O . ALA B 1 30 ? 4.551 -13.789 -3.787 1 98 30 ALA B O 1
ATOM 1627 N N . THR B 1 31 ? 3.646 -11.852 -4.562 1 98.06 31 THR B N 1
ATOM 1628 C CA . THR B 1 31 ? 2.502 -12.477 -5.211 1 98.06 31 THR B CA 1
ATOM 1629 C C . THR B 1 31 ? 2.963 -13.477 -6.27 1 98.06 31 THR B C 1
ATOM 1631 O O . THR B 1 31 ? 2.432 -14.586 -6.359 1 98.06 31 THR B O 1
ATOM 1634 N N . TYR B 1 32 ? 3.955 -13.117 -7.012 1 95.88 32 TYR B N 1
ATOM 1635 C CA . TYR B 1 32 ? 4.488 -13.977 -8.062 1 95.88 32 TYR B CA 1
ATOM 1636 C C . TYR B 1 32 ? 5.043 -15.273 -7.484 1 95.88 32 TYR B C 1
ATOM 1638 O O . TYR B 1 32 ? 4.699 -16.359 -7.945 1 95.88 32 TYR B O 1
ATOM 1646 N N . PHE B 1 33 ? 5.855 -15.18 -6.461 1 95 33 PHE B N 1
ATOM 1647 C CA . PHE B 1 33 ? 6.555 -16.344 -5.918 1 95 33 PHE B CA 1
ATOM 1648 C C . PHE B 1 33 ? 5.598 -17.234 -5.133 1 95 33 PHE B C 1
ATOM 1650 O O . PHE B 1 33 ? 5.914 -18.391 -4.836 1 95 33 PHE B O 1
ATOM 1657 N N . ALA B 1 34 ? 4.414 -16.719 -4.789 1 95.81 34 ALA B N 1
ATOM 1658 C CA . ALA B 1 34 ? 3.418 -17.484 -4.051 1 95.81 34 ALA B CA 1
ATOM 1659 C C . ALA B 1 34 ? 2.551 -18.312 -4.996 1 95.81 34 ALA B C 1
ATOM 1661 O O . ALA B 1 34 ? 1.747 -19.141 -4.551 1 95.81 34 ALA B O 1
ATOM 1662 N N . GLN B 1 35 ? 2.699 -18.094 -6.316 1 94.19 35 GLN B N 1
ATOM 1663 C CA . GLN B 1 35 ? 1.932 -18.875 -7.273 1 94.19 35 GLN B CA 1
ATOM 1664 C C . GLN B 1 35 ? 2.219 -20.375 -7.113 1 94.19 35 GLN B C 1
ATOM 1666 O O . GLN B 1 35 ? 3.363 -20.766 -6.891 1 94.19 35 GLN B O 1
ATOM 1671 N N . PRO B 1 36 ? 1.208 -21.188 -7.27 1 91.62 36 PRO B N 1
ATOM 1672 C CA . PRO B 1 36 ? 1.413 -22.625 -7.141 1 91.62 36 PRO B CA 1
ATOM 1673 C C . PRO B 1 36 ? 2.408 -23.172 -8.164 1 91.62 36 PRO B C 1
ATOM 1675 O O . PRO B 1 36 ? 3.092 -24.172 -7.895 1 91.62 36 PRO B O 1
ATOM 1678 N N . THR B 1 37 ? 2.562 -22.562 -9.289 1 88.31 37 THR B N 1
ATOM 1679 C CA . THR B 1 37 ? 3.451 -23.031 -10.344 1 88.31 37 THR B CA 1
ATOM 1680 C C . THR B 1 37 ? 4.902 -22.688 -10.023 1 88.31 37 THR B C 1
ATOM 1682 O O . THR B 1 37 ? 5.824 -23.281 -10.586 1 88.31 37 THR B O 1
ATOM 1685 N N . ILE B 1 38 ? 5.102 -21.672 -9.18 1 87.56 38 ILE B N 1
ATOM 1686 C CA . ILE B 1 38 ? 6.441 -21.297 -8.734 1 87.56 38 ILE B CA 1
ATOM 1687 C C . ILE B 1 38 ? 6.742 -21.984 -7.395 1 87.56 38 ILE B C 1
ATOM 1689 O O . ILE B 1 38 ? 7.816 -22.562 -7.219 1 87.56 38 ILE B O 1
ATOM 1693 N N . ALA B 1 39 ? 5.805 -21.891 -6.391 1 89.44 39 ALA B N 1
ATOM 1694 C CA . ALA B 1 39 ? 5.758 -22.641 -5.145 1 89.44 39 ALA B CA 1
ATOM 1695 C C . ALA B 1 39 ? 7.004 -22.391 -4.301 1 89.44 39 ALA B C 1
ATOM 1697 O O . ALA B 1 39 ? 7.66 -23.328 -3.85 1 89.44 39 ALA B O 1
ATOM 1698 N N . LEU B 1 40 ? 7.328 -21.156 -4.07 1 90.88 40 LEU B N 1
ATOM 1699 C CA . LEU B 1 40 ? 8.398 -20.75 -3.17 1 90.88 40 LEU B CA 1
ATOM 1700 C C . LEU B 1 40 ? 7.859 -19.875 -2.039 1 90.88 40 LEU B C 1
ATOM 1702 O O . LEU B 1 40 ? 8.141 -18.672 -1.983 1 90.88 40 LEU B O 1
ATOM 1706 N N . PRO B 1 41 ? 7.129 -20.453 -1.151 1 93.25 41 PRO B N 1
ATOM 1707 C CA . PRO B 1 41 ? 6.422 -19.688 -0.12 1 93.25 41 PRO B CA 1
ATOM 1708 C C . PRO B 1 41 ? 7.367 -18.922 0.805 1 93.25 41 PRO B C 1
ATOM 1710 O O . PRO B 1 41 ? 7.012 -17.859 1.313 1 93.25 41 PRO B O 1
ATOM 1713 N N . GLY B 1 42 ? 8.523 -19.5 1.106 1 93.62 42 GLY B N 1
ATOM 1714 C CA . GLY B 1 42 ? 9.492 -18.766 1.908 1 93.62 42 GLY B CA 1
ATOM 1715 C C . GLY B 1 42 ? 9.961 -17.484 1.256 1 93.62 42 GLY B C 1
ATOM 1716 O O . GLY B 1 42 ? 10.07 -16.438 1.918 1 93.62 42 GLY B O 1
ATOM 1717 N N . VAL B 1 43 ? 10.266 -17.531 -0.052 1 94.69 43 VAL B N 1
ATOM 1718 C CA . VAL B 1 43 ? 10.672 -16.359 -0.81 1 94.69 43 VAL B CA 1
ATOM 1719 C C . VAL B 1 43 ? 9.516 -15.352 -0.861 1 94.69 43 VAL B C 1
ATOM 1721 O O . VAL B 1 43 ? 9.727 -14.148 -0.663 1 94.69 43 VAL B O 1
ATOM 1724 N N . ALA B 1 44 ? 8.312 -15.867 -1.135 1 96.62 44 ALA B N 1
ATOM 1725 C CA . ALA B 1 44 ? 7.125 -15.016 -1.143 1 96.62 44 ALA B CA 1
ATOM 1726 C C . ALA B 1 44 ? 6.961 -14.289 0.192 1 96.62 44 ALA B C 1
ATOM 1728 O O . ALA B 1 44 ? 6.707 -13.086 0.223 1 96.62 44 ALA B O 1
ATOM 1729 N N . SER B 1 45 ? 7.105 -15.039 1.271 1 97.38 45 SER B N 1
ATOM 1730 C CA . SER B 1 45 ? 6.988 -14.453 2.604 1 97.38 45 SER B CA 1
ATOM 1731 C C . SER B 1 45 ? 8.039 -13.375 2.83 1 97.38 45 SER B C 1
ATOM 1733 O O . SER B 1 45 ? 7.754 -12.336 3.422 1 97.38 45 SER B O 1
ATOM 1735 N N . TYR B 1 46 ? 9.25 -13.648 2.461 1 97.12 46 TYR B N 1
ATOM 1736 C CA . TYR B 1 46 ? 10.32 -12.664 2.584 1 97.12 46 TYR B CA 1
ATOM 1737 C C . TYR B 1 46 ? 9.938 -11.359 1.899 1 97.12 46 TYR B C 1
ATOM 1739 O O . TYR B 1 46 ? 10.062 -10.281 2.486 1 97.12 46 TYR B O 1
ATOM 1747 N N . PHE B 1 47 ? 9.453 -11.461 0.637 1 97.94 47 PHE B N 1
ATOM 1748 C CA . PHE B 1 47 ? 9.148 -10.25 -0.122 1 97.94 47 PHE B CA 1
ATOM 1749 C C . PHE B 1 47 ? 7.898 -9.57 0.421 1 97.94 47 PHE B C 1
ATOM 1751 O O . PHE B 1 47 ? 7.773 -8.344 0.348 1 97.94 47 PHE B O 1
ATOM 1758 N N . HIS B 1 48 ? 6.945 -10.312 0.945 1 98.19 48 HIS B N 1
ATOM 1759 C CA . HIS B 1 48 ? 5.828 -9.711 1.657 1 98.19 48 H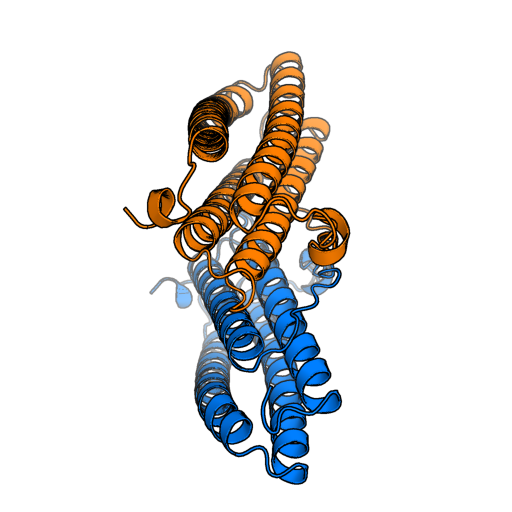IS B CA 1
ATOM 1760 C C . HIS B 1 48 ? 6.309 -8.859 2.824 1 98.19 48 HIS B C 1
ATOM 1762 O O . HIS B 1 48 ? 5.797 -7.758 3.051 1 98.19 48 HIS B O 1
ATOM 1768 N N . ASN B 1 49 ? 7.289 -9.383 3.574 1 97.88 49 ASN B N 1
ATOM 1769 C CA . ASN B 1 49 ? 7.871 -8.633 4.68 1 97.88 49 ASN B CA 1
ATOM 1770 C C . ASN B 1 49 ? 8.586 -7.375 4.188 1 97.88 49 ASN B C 1
ATOM 1772 O O . ASN B 1 49 ? 8.547 -6.336 4.848 1 97.88 49 ASN B O 1
ATOM 1776 N N . GLN B 1 50 ? 9.312 -7.516 3.084 1 97.81 50 GLN B N 1
ATOM 1777 C CA . GLN B 1 50 ? 9.945 -6.336 2.506 1 97.81 50 GLN B CA 1
ATOM 1778 C C . GLN B 1 50 ? 8.922 -5.266 2.156 1 97.81 50 GLN B C 1
ATOM 1780 O O . GLN B 1 50 ? 9.156 -4.074 2.367 1 97.81 50 GLN B O 1
ATOM 1785 N N . ALA B 1 51 ? 7.77 -5.676 1.547 1 98.38 51 ALA B N 1
ATOM 1786 C CA . ALA B 1 51 ? 6.691 -4.738 1.239 1 98.38 51 ALA B CA 1
ATOM 1787 C C . ALA B 1 51 ? 6.234 -3.996 2.492 1 98.38 51 ALA B C 1
ATOM 1789 O O . ALA B 1 51 ? 6.047 -2.777 2.465 1 98.38 51 ALA B O 1
ATOM 1790 N N . SER B 1 52 ? 6.074 -4.734 3.57 1 97.94 52 SER B N 1
ATOM 1791 C CA . SER B 1 52 ? 5.668 -4.148 4.844 1 97.94 52 SER B CA 1
ATOM 1792 C C . SER B 1 52 ? 6.719 -3.176 5.363 1 97.94 52 SER B C 1
ATOM 1794 O O . SER B 1 52 ? 6.379 -2.1 5.867 1 97.94 52 SER B O 1
ATOM 1796 N N . GLU B 1 53 ? 7.957 -3.561 5.289 1 97.44 53 GLU B N 1
ATOM 1797 C CA . GLU B 1 53 ? 9.039 -2.699 5.75 1 97.44 53 GLU B CA 1
ATOM 1798 C C . GLU B 1 53 ? 9.055 -1.375 4.992 1 97.44 53 GLU B C 1
ATOM 1800 O O . GLU B 1 53 ? 9.148 -0.307 5.602 1 97.44 53 GLU B O 1
ATOM 1805 N N . GLU B 1 54 ? 8.953 -1.468 3.609 1 98.19 54 GLU B N 1
ATOM 1806 C CA . GLU B 1 54 ? 8.969 -0.237 2.824 1 98.19 54 GLU B CA 1
ATOM 1807 C C . GLU B 1 54 ? 7.754 0.635 3.146 1 98.19 54 GLU B C 1
ATOM 1809 O O . GLU B 1 54 ? 7.844 1.864 3.121 1 98.19 54 GLU B O 1
ATOM 1814 N N . ARG B 1 55 ? 6.652 0.055 3.379 1 97.94 55 ARG B N 1
ATOM 1815 C CA . ARG B 1 55 ? 5.477 0.815 3.787 1 97.94 55 ARG B CA 1
ATOM 1816 C C . ARG B 1 55 ? 5.723 1.535 5.109 1 97.94 55 ARG B C 1
ATOM 1818 O O . ARG B 1 55 ? 5.277 2.668 5.297 1 97.94 55 ARG B O 1
ATOM 1825 N N . THR B 1 56 ? 6.348 0.853 6.023 1 97.62 56 THR B N 1
ATOM 1826 C CA . THR B 1 56 ? 6.691 1.459 7.305 1 97.62 56 THR B CA 1
ATOM 1827 C C . THR B 1 56 ? 7.621 2.652 7.105 1 97.62 56 THR B C 1
ATOM 1829 O O . THR B 1 56 ? 7.477 3.676 7.781 1 97.62 56 THR B O 1
ATOM 1832 N N . HIS B 1 57 ? 8.617 2.541 6.191 1 98.12 57 HIS B N 1
ATOM 1833 C CA . HIS B 1 57 ? 9.484 3.67 5.867 1 98.12 57 HIS B CA 1
ATOM 1834 C C . HIS B 1 57 ? 8.672 4.848 5.336 1 98.12 57 HIS B C 1
ATOM 1836 O O . HIS B 1 57 ? 8.875 5.984 5.766 1 98.12 57 HIS B O 1
ATOM 1842 N N . ALA B 1 58 ? 7.754 4.555 4.434 1 98.62 58 ALA B N 1
ATOM 1843 C CA . ALA B 1 58 ? 6.906 5.602 3.873 1 98.62 58 ALA B CA 1
ATOM 1844 C C . ALA B 1 58 ? 6.109 6.305 4.969 1 98.62 58 ALA B C 1
ATOM 1846 O O . ALA B 1 58 ? 6.055 7.535 5.016 1 98.62 58 ALA B O 1
ATOM 1847 N N . GLN B 1 59 ? 5.508 5.484 5.824 1 98.44 59 GLN B N 1
ATOM 1848 C CA . GLN B 1 59 ? 4.695 6.043 6.898 1 98.44 59 GLN B CA 1
ATOM 1849 C C . GLN B 1 59 ? 5.543 6.902 7.836 1 98.44 59 GLN B C 1
ATOM 1851 O O . GLN B 1 59 ? 5.094 7.957 8.289 1 98.44 59 GLN B O 1
ATOM 1856 N N . SER B 1 60 ? 6.727 6.426 8.156 1 98.25 60 SER B N 1
ATOM 1857 C CA . SER B 1 60 ? 7.641 7.199 9 1 98.25 60 SER B CA 1
ATOM 1858 C C . SER B 1 60 ? 7.969 8.547 8.359 1 98.25 60 SER B C 1
ATOM 1860 O O . SER B 1 60 ? 7.98 9.57 9.039 1 98.25 60 SER B O 1
ATOM 1862 N N . LEU B 1 61 ? 8.227 8.555 7.094 1 98.75 61 LEU B N 1
ATOM 1863 C CA . LEU B 1 61 ? 8.531 9.773 6.363 1 98.75 61 LEU B CA 1
ATOM 1864 C C . LEU B 1 61 ? 7.32 10.695 6.309 1 98.75 61 LEU B C 1
ATOM 1866 O O . LEU B 1 61 ? 7.461 11.922 6.41 1 98.75 61 LEU B O 1
ATOM 1870 N N . ILE B 1 62 ? 6.152 10.109 6.137 1 98.69 62 ILE B N 1
ATOM 1871 C CA . ILE B 1 62 ? 4.902 10.867 6.148 1 98.69 62 ILE B CA 1
ATOM 1872 C C . ILE B 1 62 ? 4.754 11.602 7.484 1 98.69 62 ILE B C 1
ATOM 1874 O O . ILE B 1 62 ? 4.5 12.805 7.512 1 98.69 62 ILE B O 1
ATOM 1878 N N . ASN B 1 63 ? 4.941 10.844 8.547 1 98.06 63 ASN B N 1
ATOM 1879 C CA . ASN B 1 63 ? 4.848 11.438 9.875 1 98.06 63 ASN B CA 1
ATOM 1880 C C . ASN B 1 63 ? 5.871 12.547 10.07 1 98.06 63 ASN B C 1
ATOM 1882 O O . ASN B 1 63 ? 5.562 13.586 10.648 1 98.06 63 ASN B O 1
ATOM 1886 N N . TYR B 1 64 ? 7.086 12.352 9.609 1 98.25 64 TYR B N 1
ATOM 1887 C CA . TYR B 1 64 ? 8.133 13.352 9.727 1 98.25 64 TYR B CA 1
ATOM 1888 C C . TYR B 1 64 ? 7.758 14.625 8.977 1 98.25 64 TYR B C 1
ATOM 1890 O O . TYR B 1 64 ? 7.891 15.727 9.516 1 98.25 64 TYR B O 1
ATOM 1898 N N . GLN B 1 65 ? 7.316 14.438 7.699 1 98.12 65 GLN B N 1
ATOM 1899 C CA . GLN B 1 65 ? 6.906 15.57 6.879 1 98.12 65 GLN B CA 1
ATOM 1900 C C . GLN B 1 65 ? 5.848 16.406 7.59 1 98.12 65 GLN B C 1
ATOM 1902 O O . GLN B 1 65 ? 5.973 17.625 7.672 1 98.12 65 GLN B O 1
ATOM 1907 N N . ASN B 1 66 ? 4.852 15.711 8.141 1 97.25 66 ASN B N 1
ATOM 1908 C CA . ASN B 1 66 ? 3.807 16.391 8.891 1 97.25 66 ASN B CA 1
ATOM 1909 C C . ASN B 1 66 ? 4.379 17.141 10.102 1 97.25 66 ASN B C 1
ATOM 1911 O O . ASN B 1 66 ? 4.039 18.297 10.344 1 97.25 66 ASN B O 1
ATOM 1915 N N . SER B 1 67 ? 5.273 16.469 10.789 1 96.44 67 SER B N 1
ATOM 1916 C CA . SER B 1 67 ? 5.809 17.031 12.023 1 96.44 67 SER B CA 1
ATOM 1917 C C . SER B 1 67 ? 6.648 18.281 11.742 1 96.44 67 SER B C 1
ATOM 1919 O O . SER B 1 67 ? 6.793 19.141 12.602 1 96.44 67 SER B O 1
ATOM 1921 N N . ARG B 1 68 ? 7.215 18.391 10.539 1 96.88 68 ARG B N 1
ATOM 1922 C CA . ARG B 1 68 ? 8.062 19.516 10.164 1 96.88 68 ARG B CA 1
ATOM 1923 C C . ARG B 1 68 ? 7.234 20.641 9.555 1 96.88 68 ARG B C 1
ATOM 1925 O O . ARG B 1 68 ? 7.785 21.656 9.125 1 96.88 68 ARG B O 1
ATOM 1932 N N . GLY B 1 69 ? 5.895 20.391 9.484 1 95.31 69 GLY B N 1
ATOM 1933 C CA . GLY B 1 69 ? 5.008 21.406 8.953 1 95.31 69 GLY B CA 1
ATOM 1934 C C . GLY B 1 69 ? 4.895 21.375 7.445 1 95.31 69 GLY B C 1
ATOM 1935 O O . GLY B 1 69 ? 4.359 22.297 6.836 1 95.31 69 GLY B O 1
ATOM 1936 N N . GLY B 1 70 ? 5.434 20.312 6.773 1 96.12 70 GLY B N 1
ATOM 1937 C CA . GLY B 1 70 ? 5.293 20.125 5.336 1 96.12 70 GLY B CA 1
ATOM 1938 C C . GLY B 1 70 ? 3.984 19.469 4.941 1 96.12 70 GLY B C 1
ATOM 1939 O O . GLY B 1 70 ? 3.242 19 5.797 1 96.12 70 GLY B O 1
ATOM 1940 N N . LYS B 1 71 ? 3.709 19.547 3.68 1 94.75 71 LYS B N 1
ATOM 1941 C CA . LYS B 1 71 ? 2.543 18.875 3.102 1 94.75 71 LYS B CA 1
ATOM 1942 C C . LYS B 1 71 ? 2.949 17.625 2.328 1 94.75 71 LYS B C 1
ATOM 1944 O O . LYS B 1 71 ? 3.809 17.688 1.447 1 94.75 71 LYS B O 1
ATOM 1949 N N . VAL B 1 72 ? 2.324 16.578 2.729 1 97.88 72 VAL B N 1
ATOM 1950 C CA . VAL B 1 72 ? 2.592 15.344 2 1 97.88 72 VAL B CA 1
ATOM 1951 C C . VAL B 1 72 ? 1.859 15.367 0.66 1 97.88 72 VAL B C 1
ATOM 1953 O O . VAL B 1 72 ? 0.682 15.727 0.595 1 97.88 72 VAL B O 1
ATOM 1956 N N . LYS B 1 73 ? 2.551 15.031 -0.365 1 97.81 73 LYS B N 1
ATOM 1957 C CA . LYS B 1 73 ? 1.988 14.914 -1.706 1 97.81 73 LYS B CA 1
ATOM 1958 C C . LYS B 1 73 ? 2.09 13.477 -2.221 1 97.81 73 LYS B C 1
ATOM 1960 O O . LYS B 1 73 ? 3.189 12.977 -2.451 1 97.81 73 LYS B O 1
ATOM 1965 N N . PHE B 1 74 ? 0.959 12.891 -2.373 1 98.38 74 PHE B N 1
ATOM 1966 C CA . PHE B 1 74 ? 0.9 11.531 -2.902 1 98.38 74 PHE B CA 1
ATOM 1967 C C . PHE B 1 74 ? 0.783 11.555 -4.422 1 98.38 74 PHE B C 1
ATOM 1969 O O . PHE B 1 74 ? -0.007 12.312 -4.98 1 98.38 74 PHE B O 1
ATOM 1976 N N . THR B 1 75 ? 1.572 10.773 -5.09 1 98.31 75 THR B N 1
ATOM 1977 C CA . THR B 1 75 ? 1.527 10.664 -6.543 1 98.31 75 THR B CA 1
ATOM 1978 C C . THR B 1 75 ? 1.091 9.266 -6.969 1 98.31 75 THR B C 1
ATOM 1980 O O . THR B 1 75 ? 0.818 8.406 -6.125 1 98.31 75 THR B O 1
ATOM 1983 N N . VAL B 1 76 ? 0.922 9.133 -8.258 1 98.5 76 VAL B N 1
ATOM 1984 C CA . VAL B 1 76 ? 0.591 7.82 -8.805 1 98.5 76 VAL B CA 1
ATOM 1985 C C . VAL B 1 76 ? 1.638 6.797 -8.375 1 98.5 76 VAL B C 1
ATOM 1987 O O . VAL B 1 76 ? 2.832 7.102 -8.336 1 98.5 76 VAL B O 1
ATOM 1990 N N . ILE B 1 77 ? 1.18 5.668 -7.969 1 98.31 77 ILE B N 1
ATOM 1991 C CA . ILE B 1 77 ? 2.08 4.535 -7.777 1 98.31 77 ILE B CA 1
ATOM 1992 C C . ILE B 1 77 ? 2.111 3.684 -9.047 1 98.31 77 ILE B C 1
ATOM 1994 O O . ILE B 1 77 ? 1.07 3.221 -9.516 1 98.31 77 ILE B O 1
ATOM 1998 N N . ASN B 1 78 ? 3.27 3.5 -9.57 1 97.31 78 ASN B N 1
ATOM 1999 C CA . ASN B 1 78 ? 3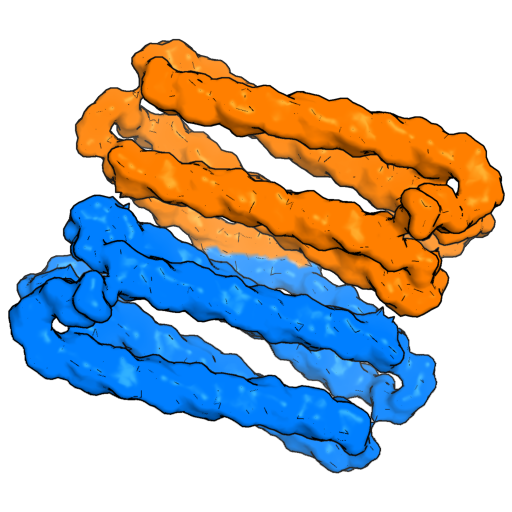.426 2.828 -10.859 1 97.31 78 ASN B CA 1
ATOM 2000 C C . ASN B 1 78 ? 3.166 1.328 -10.742 1 97.31 78 ASN B C 1
ATOM 2002 O O . ASN B 1 78 ? 3.539 0.705 -9.742 1 97.31 78 ASN B O 1
ATOM 2006 N N . ALA B 1 79 ? 2.541 0.798 -11.781 1 97.75 79 ALA B N 1
ATOM 2007 C CA . ALA B 1 79 ? 2.361 -0.651 -11.812 1 97.75 79 ALA B CA 1
ATOM 2008 C C . ALA B 1 79 ? 3.707 -1.371 -11.82 1 97.75 79 ALA B C 1
ATOM 2010 O O . ALA B 1 79 ? 4.637 -0.958 -12.523 1 97.75 79 ALA B O 1
ATOM 2011 N N . PRO B 1 80 ? 3.82 -2.365 -10.977 1 96.19 80 PRO B N 1
ATOM 2012 C CA . PRO B 1 80 ? 5.035 -3.182 -11.078 1 96.1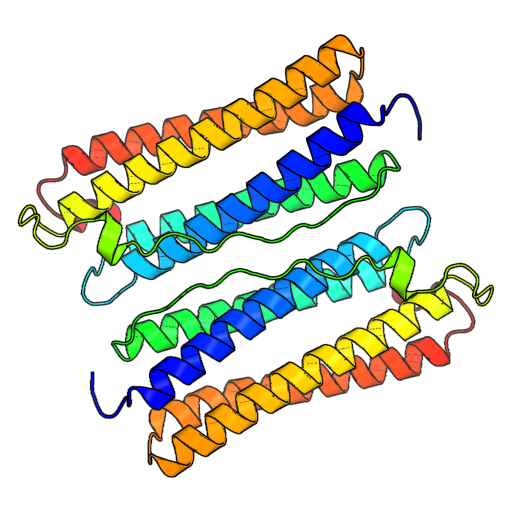9 80 PRO B CA 1
ATOM 2013 C C . PRO B 1 80 ? 5.117 -3.949 -12.398 1 96.19 80 PRO B C 1
ATOM 2015 O O . PRO B 1 80 ? 4.137 -4.016 -13.141 1 96.19 80 PRO B O 1
ATOM 2018 N N . PRO B 1 81 ? 6.289 -4.398 -12.711 1 92.62 81 PRO B N 1
ATOM 2019 C CA . PRO B 1 81 ? 6.395 -5.199 -13.93 1 92.62 81 PRO B CA 1
ATOM 2020 C C . PRO B 1 81 ? 5.676 -6.543 -13.82 1 92.62 81 PRO B C 1
ATOM 2022 O O . PRO B 1 81 ? 5.379 -6.996 -12.711 1 92.62 81 PRO B O 1
ATOM 2025 N N . GLU B 1 82 ? 5.312 -7.07 -14.977 1 91.88 82 GLU B N 1
ATOM 2026 C CA . GLU B 1 82 ? 4.852 -8.453 -15.008 1 91.88 82 GLU B CA 1
ATOM 2027 C C . GLU B 1 82 ? 6.02 -9.43 -14.883 1 91.88 82 GLU B C 1
ATOM 2029 O O . GLU B 1 82 ? 6.727 -9.68 -15.867 1 91.88 82 GLU B O 1
ATOM 2034 N N . PHE B 1 83 ? 6.133 -10.008 -13.773 1 91.44 83 PHE B N 1
ATOM 2035 C CA . PHE B 1 83 ? 7.34 -10.758 -13.445 1 91.44 83 PHE B CA 1
ATOM 2036 C C . PHE B 1 83 ? 7.445 -12.016 -14.297 1 91.44 83 PHE B C 1
ATOM 2038 O O . PHE B 1 83 ? 8.539 -12.539 -14.508 1 91.44 83 PHE B O 1
ATOM 2045 N N . ALA B 1 84 ? 6.324 -12.547 -14.766 1 86.25 84 ALA B N 1
ATOM 2046 C CA . ALA B 1 84 ? 6.371 -13.672 -15.703 1 86.25 84 ALA B CA 1
ATOM 2047 C C . ALA B 1 84 ? 7.18 -13.312 -16.938 1 86.25 84 ALA B C 1
ATOM 2049 O O . ALA B 1 84 ? 7.824 -14.18 -17.547 1 86.25 84 ALA B O 1
ATOM 2050 N N . ASP B 1 85 ? 7.074 -12.047 -17.297 1 85.06 85 ASP B N 1
ATOM 2051 C CA . ASP B 1 85 ? 7.816 -11.562 -18.453 1 85.06 85 ASP B CA 1
ATOM 2052 C C . ASP B 1 85 ? 9.273 -11.281 -18.094 1 85.06 85 ASP B C 1
ATOM 2054 O O . ASP B 1 85 ? 10.164 -11.398 -18.953 1 85.06 85 ASP B O 1
ATOM 2058 N N . VAL B 1 86 ? 9.508 -11 -16.922 1 83.56 86 VAL B N 1
ATOM 2059 C CA . VAL B 1 86 ? 10.836 -10.609 -16.453 1 83.56 86 VAL B CA 1
ATOM 2060 C C . VAL B 1 86 ? 11.703 -11.852 -16.25 1 83.56 86 VAL B C 1
ATOM 2062 O O . VAL B 1 86 ? 12.891 -11.852 -16.594 1 83.56 86 VAL B O 1
ATOM 2065 N N . PHE B 1 87 ? 11.148 -12.922 -15.648 1 81.38 87 PHE B N 1
ATOM 2066 C CA . PHE B 1 87 ? 11.922 -14.102 -15.289 1 81.38 87 PHE B CA 1
ATOM 2067 C C . PHE B 1 87 ? 11.953 -15.094 -16.438 1 81.38 87 PHE B C 1
ATOM 2069 O O . PHE B 1 87 ? 12.734 -16.047 -16.422 1 81.38 87 PHE B O 1
ATOM 2076 N N . ASP B 1 88 ? 11.836 -14.75 -17.703 1 64 88 ASP B N 1
ATOM 2077 C CA . ASP B 1 88 ? 11.883 -15.586 -18.891 1 64 88 ASP B CA 1
ATOM 2078 C C . ASP B 1 88 ? 11.672 -17.062 -18.547 1 64 88 ASP B C 1
ATOM 2080 O O . ASP B 1 88 ? 12.516 -17.656 -17.875 1 64 88 ASP B O 1
ATOM 2084 N N . SER B 1 89 ? 10.5 -17.562 -18.484 1 56.53 89 SER B N 1
ATOM 2085 C CA . SER B 1 89 ? 10.117 -18.938 -18.234 1 56.53 89 SER B CA 1
ATOM 2086 C C . SER B 1 89 ? 11.047 -19.906 -18.953 1 56.53 89 SER B C 1
ATOM 2088 O O . SER B 1 89 ? 11 -21.125 -18.703 1 56.53 89 SER B O 1
ATOM 2090 N N . SER B 1 90 ? 11.531 -19.438 -20.094 1 51.59 90 SER B N 1
ATOM 2091 C CA . SER B 1 90 ? 12.281 -20.422 -20.859 1 51.59 90 SER B CA 1
ATOM 2092 C C . SER B 1 90 ? 13.531 -20.891 -20.109 1 51.59 90 SER B C 1
ATOM 2094 O O . SER B 1 90 ? 14.242 -21.781 -20.562 1 51.59 90 SER B O 1
ATOM 2096 N N . ASP B 1 91 ? 13.883 -19.953 -19.234 1 48.41 91 ASP B N 1
ATOM 2097 C CA . ASP B 1 91 ? 15.141 -20.375 -18.625 1 48.41 91 ASP B CA 1
ATOM 2098 C C . ASP B 1 91 ? 14.953 -21.609 -17.75 1 48.41 91 ASP B C 1
ATOM 2100 O O . ASP B 1 91 ? 14.102 -21.625 -16.875 1 48.41 91 ASP B O 1
ATOM 2104 N N . SER B 1 92 ? 15.094 -22.672 -18.391 1 45.62 92 SER B N 1
ATOM 2105 C CA . SER B 1 92 ? 15.07 -24.031 -17.891 1 45.62 92 SER B CA 1
ATOM 2106 C C . SER B 1 92 ? 15.594 -24.109 -16.469 1 45.62 92 SER B C 1
ATOM 2108 O O . SER B 1 92 ? 15.68 -25.188 -15.883 1 45.62 92 SER B O 1
ATOM 2110 N N . THR B 1 93 ? 16.438 -23.141 -16.078 1 51.44 93 THR B N 1
ATOM 2111 C CA . THR B 1 93 ? 17.312 -23.438 -14.961 1 51.44 93 THR B CA 1
ATOM 2112 C C . THR B 1 93 ? 16.516 -23.562 -13.664 1 51.44 93 THR B C 1
ATOM 2114 O O . THR B 1 93 ? 17.094 -23.844 -12.609 1 51.44 93 THR B O 1
ATOM 2117 N N . GLY B 1 94 ? 15.195 -23.844 -13.672 1 58.28 94 GLY B N 1
ATOM 2118 C CA . GLY B 1 94 ? 14.453 -24.344 -12.523 1 58.28 94 GLY B CA 1
ATOM 2119 C C . GLY B 1 94 ? 14.078 -23.25 -11.539 1 58.28 94 GLY B C 1
ATOM 2120 O O . GLY B 1 94 ? 14.391 -22.078 -11.766 1 58.28 94 GLY B O 1
ATOM 2121 N N . GLN B 1 95 ? 13.039 -23.453 -10.617 1 61.75 95 GLN B N 1
ATOM 2122 C CA . GLN B 1 95 ? 12.508 -22.625 -9.547 1 61.75 95 GLN B CA 1
ATOM 2123 C C . GLN B 1 95 ? 13.625 -21.891 -8.82 1 61.75 95 GLN B C 1
ATOM 2125 O O . GLN B 1 95 ? 13.445 -20.75 -8.375 1 61.75 95 GLN B O 1
ATOM 2130 N N . LEU B 1 96 ? 14.836 -22.5 -8.758 1 60.09 96 LEU B N 1
ATOM 2131 C CA . LEU B 1 96 ? 15.961 -21.922 -8.039 1 60.09 96 LEU B CA 1
ATOM 2132 C C . LEU B 1 96 ? 16.484 -20.688 -8.758 1 60.09 96 LEU B C 1
ATOM 2134 O O . LEU B 1 96 ? 16.859 -19.703 -8.117 1 60.09 96 LEU B O 1
ATOM 2138 N N . HIS B 1 97 ? 16.281 -20.766 -10.023 1 78.25 97 HIS B N 1
ATOM 2139 C CA . HIS B 1 97 ? 16.797 -19.641 -10.781 1 78.25 97 HIS B CA 1
ATOM 2140 C C . HIS B 1 97 ? 15.867 -18.422 -10.672 1 78.25 97 HIS B C 1
ATOM 2142 O O . HIS B 1 97 ? 16.328 -17.281 -10.641 1 78.25 97 HIS B O 1
ATOM 2148 N N . MET B 1 98 ? 14.672 -18.703 -10.258 1 84.31 98 MET B N 1
ATOM 2149 C CA . MET B 1 98 ? 13.727 -17.594 -10.18 1 84.31 98 MET B CA 1
ATOM 2150 C C . MET B 1 98 ? 13.93 -16.797 -8.898 1 84.31 98 MET B C 1
ATOM 2152 O O . MET B 1 98 ? 13.844 -15.57 -8.906 1 84.31 98 MET B O 1
ATOM 2156 N N . ALA B 1 99 ? 14.234 -17.516 -7.836 1 89.38 99 ALA B N 1
ATOM 2157 C CA . ALA B 1 99 ? 14.508 -16.828 -6.574 1 89.38 99 ALA B CA 1
ATOM 2158 C C . ALA B 1 99 ? 15.742 -15.938 -6.691 1 89.38 99 ALA B C 1
ATOM 2160 O O . ALA B 1 99 ? 15.742 -14.805 -6.199 1 89.38 99 ALA B O 1
ATOM 2161 N N . THR B 1 100 ? 16.781 -16.469 -7.266 1 90.88 100 THR B N 1
ATOM 2162 C CA . THR B 1 100 ? 18 -15.703 -7.461 1 90.88 100 THR B CA 1
ATOM 2163 C C . THR B 1 100 ? 17.719 -14.406 -8.219 1 90.88 100 THR B C 1
ATOM 2165 O O . THR B 1 100 ? 18.156 -13.328 -7.816 1 90.88 100 THR B O 1
ATOM 2168 N N . LYS B 1 101 ? 16.969 -14.492 -9.25 1 91.69 101 LYS B N 1
ATOM 2169 C CA . LYS B 1 101 ? 16.594 -13.312 -10.023 1 91.69 101 LYS B CA 1
ATOM 2170 C C . LYS B 1 101 ? 15.758 -12.352 -9.195 1 91.69 101 LYS B C 1
ATOM 2172 O O . LYS B 1 101 ? 15.906 -11.133 -9.305 1 91.69 101 LYS B O 1
ATOM 2177 N N . GLY B 1 102 ? 14.812 -12.93 -8.422 1 94 102 GLY B N 1
ATOM 2178 C CA . GLY B 1 102 ? 14.031 -12.102 -7.512 1 94 102 GLY B CA 1
ATOM 2179 C C . GLY B 1 102 ? 14.898 -11.289 -6.566 1 94 102 GLY B C 1
ATOM 2180 O O . GLY B 1 102 ? 14.664 -10.094 -6.379 1 94 102 GLY B O 1
ATOM 2181 N N . PHE B 1 103 ? 15.906 -11.938 -6.016 1 95.38 103 PHE B N 1
ATOM 2182 C CA . PHE B 1 103 ? 16.797 -11.258 -5.082 1 95.38 103 PHE B CA 1
ATOM 2183 C C . PHE B 1 103 ? 17.641 -10.211 -5.801 1 95.38 103 PHE B C 1
ATOM 2185 O O . PHE B 1 103 ? 17.922 -9.148 -5.254 1 95.38 103 PHE B O 1
ATOM 2192 N N . GLU B 1 104 ? 18.047 -10.492 -6.98 1 95.12 104 GLU B N 1
ATOM 2193 C CA . GLU B 1 104 ? 18.781 -9.508 -7.77 1 95.12 104 GLU B CA 1
ATOM 2194 C C . GLU B 1 104 ? 17.953 -8.266 -8.023 1 95.12 104 GLU B C 1
ATOM 2196 O O . GLU B 1 104 ? 18.438 -7.141 -7.883 1 95.12 104 GLU B O 1
ATOM 2201 N N . LEU B 1 105 ? 16.703 -8.438 -8.43 1 95.56 105 LEU B N 1
ATOM 2202 C CA . LEU B 1 105 ? 15.797 -7.316 -8.648 1 95.56 105 LEU B CA 1
ATOM 2203 C C . LEU B 1 105 ? 15.609 -6.516 -7.367 1 95.56 105 LEU B C 1
ATOM 2205 O O . LEU B 1 105 ? 15.555 -5.281 -7.402 1 95.56 105 LEU B O 1
ATOM 2209 N N . ALA B 1 106 ? 15.469 -7.266 -6.289 1 96.81 106 ALA B N 1
ATOM 2210 C CA . ALA B 1 106 ? 15.297 -6.605 -4.996 1 96.81 106 ALA B CA 1
ATOM 2211 C C . ALA B 1 106 ? 16.516 -5.75 -4.656 1 96.81 106 ALA B C 1
ATOM 2213 O O . ALA B 1 106 ? 16.375 -4.621 -4.18 1 96.81 106 ALA B O 1
ATOM 2214 N N . ILE B 1 107 ? 17.672 -6.27 -4.875 1 97.19 107 ILE B N 1
ATOM 2215 C CA . ILE B 1 107 ? 18.906 -5.543 -4.59 1 97.19 107 ILE B CA 1
ATOM 2216 C C . ILE B 1 107 ? 18.969 -4.277 -5.441 1 97.19 107 ILE B C 1
ATOM 2218 O O . ILE B 1 107 ? 19.297 -3.199 -4.938 1 97.19 107 ILE B O 1
ATOM 2222 N N . GLU B 1 108 ? 18.641 -4.43 -6.676 1 96.56 108 GLU B N 1
ATOM 2223 C CA . GLU B 1 108 ? 18.609 -3.254 -7.543 1 96.56 108 GLU B CA 1
ATOM 2224 C C . GLU B 1 108 ? 17.625 -2.207 -7.023 1 96.56 108 GLU B C 1
ATOM 2226 O O . GLU B 1 108 ? 17.938 -1.017 -6.988 1 96.56 108 GLU B O 1
ATOM 2231 N N . THR B 1 109 ? 16.453 -2.645 -6.637 1 95.75 109 THR B N 1
ATOM 2232 C CA . THR B 1 109 ? 15.422 -1.757 -6.102 1 95.75 109 THR B CA 1
ATOM 2233 C C . THR B 1 109 ? 15.914 -1.061 -4.84 1 95.75 109 THR B C 1
ATOM 2235 O O . THR B 1 109 ? 15.781 0.157 -4.703 1 95.75 109 THR B O 1
ATOM 2238 N N . GLU B 1 110 ? 16.5 -1.833 -3.922 1 96.69 110 GLU B N 1
ATOM 2239 C CA . GLU B 1 110 ? 16.984 -1.277 -2.658 1 96.69 110 GLU B CA 1
ATOM 2240 C C . GLU B 1 110 ? 18.141 -0.309 -2.885 1 96.69 110 GLU B C 1
ATOM 2242 O O . GLU B 1 110 ? 18.281 0.672 -2.152 1 96.69 110 GLU B O 1
ATOM 2247 N N . ARG B 1 111 ? 19.016 -0.579 -3.82 1 96.31 111 ARG B N 1
ATOM 2248 C CA . ARG B 1 111 ? 20.094 0.342 -4.164 1 96.31 111 ARG B CA 1
ATOM 2249 C C . ARG B 1 111 ? 19.531 1.678 -4.645 1 96.31 111 ARG B C 1
ATOM 2251 O O . ARG B 1 111 ? 20.047 2.738 -4.277 1 96.31 111 ARG B O 1
ATOM 2258 N N . MET B 1 112 ? 18.516 1.574 -5.449 1 96 112 MET B N 1
ATOM 2259 C CA . MET B 1 112 ? 17.859 2.795 -5.918 1 96 112 MET B CA 1
ATOM 2260 C C . MET B 1 112 ? 17.281 3.588 -4.75 1 96 112 MET B C 1
ATOM 2262 O O . MET B 1 112 ? 17.469 4.805 -4.672 1 96 112 MET B O 1
ATOM 2266 N N . VAL B 1 113 ? 16.594 2.893 -3.885 1 96 113 VAL B N 1
ATOM 2267 C CA . VAL B 1 113 ? 16.016 3.539 -2.707 1 96 113 VAL B CA 1
ATOM 2268 C C . VAL B 1 113 ? 17.141 4.184 -1.885 1 96 113 VAL B C 1
ATOM 2270 O O . VAL B 1 113 ? 17.016 5.336 -1.455 1 96 113 VAL B O 1
ATOM 2273 N N . TYR B 1 114 ? 18.234 3.49 -1.697 1 95.88 114 TYR B N 1
ATOM 2274 C CA . TYR B 1 114 ? 19.375 3.982 -0.947 1 95.88 114 TYR B CA 1
ATOM 2275 C C . TYR B 1 114 ? 19.953 5.234 -1.594 1 95.88 114 TYR B C 1
ATOM 2277 O O . TYR B 1 114 ? 20.25 6.215 -0.908 1 95.88 114 TYR B O 1
ATOM 2285 N N . ASP B 1 115 ? 20.125 5.188 -2.867 1 96.94 115 ASP B N 1
ATOM 2286 C CA . ASP B 1 115 ? 20.688 6.32 -3.596 1 96.94 115 ASP B CA 1
ATOM 2287 C C . ASP B 1 115 ? 19.828 7.566 -3.424 1 96.94 115 ASP B C 1
ATOM 2289 O O . ASP B 1 115 ? 20.344 8.672 -3.27 1 96.94 115 ASP B O 1
ATOM 2293 N N . LYS B 1 116 ? 18.547 7.352 -3.486 1 97.31 116 LYS B N 1
ATOM 2294 C CA . LYS B 1 116 ? 17.625 8.469 -3.33 1 97.31 116 LYS B CA 1
ATOM 2295 C C . LYS B 1 116 ? 17.719 9.062 -1.925 1 97.31 116 LYS B C 1
ATOM 2297 O O . LYS B 1 116 ? 17.734 10.281 -1.759 1 97.31 116 LYS B O 1
ATOM 2302 N N . ILE B 1 117 ? 17.734 8.211 -0.898 1 97.69 117 ILE B N 1
ATOM 2303 C CA . ILE B 1 117 ? 17.859 8.672 0.482 1 97.69 117 ILE B CA 1
ATOM 2304 C C . ILE B 1 117 ? 19.188 9.398 0.674 1 97.69 117 ILE B C 1
ATOM 2306 O O . ILE B 1 117 ? 19.25 10.422 1.355 1 97.69 117 ILE B O 1
ATOM 2310 N N . SER B 1 118 ? 20.234 8.867 0.089 1 97.31 118 SER B N 1
ATOM 2311 C CA . SER B 1 118 ? 21.547 9.477 0.178 1 97.31 118 SER B CA 1
ATOM 2312 C C . SER B 1 118 ? 21.562 10.867 -0.448 1 97.31 118 SER B C 1
ATOM 2314 O O . SER B 1 118 ? 22.141 11.805 0.106 1 97.31 118 SER B O 1
ATOM 2316 N N . HIS B 1 119 ? 20.938 10.914 -1.572 1 98 119 HIS B N 1
ATOM 2317 C CA . HIS B 1 119 ? 20.812 12.219 -2.215 1 98 119 HIS B CA 1
ATOM 2318 C C . HIS B 1 119 ? 20.062 13.203 -1.322 1 98 119 HIS B C 1
ATOM 2320 O O . HIS B 1 119 ? 20.484 14.352 -1.167 1 98 119 HIS B O 1
ATOM 2326 N N . LEU B 1 120 ? 18.938 12.773 -0.766 1 98.25 120 LEU B N 1
ATOM 2327 C CA . LEU B 1 120 ? 18.156 13.586 0.159 1 98.25 120 LEU B CA 1
ATOM 2328 C C . LEU B 1 120 ? 19 14.016 1.352 1 98.25 120 LEU B C 1
ATOM 2330 O O . LEU B 1 120 ? 18.953 15.18 1.763 1 98.25 120 LEU B O 1
ATOM 2334 N N . TYR B 1 121 ? 19.766 13.086 1.9 1 98.12 121 TYR B N 1
ATOM 2335 C CA . TYR B 1 121 ? 20.656 13.383 3.02 1 98.12 121 TYR B CA 1
ATOM 2336 C C . TYR B 1 121 ? 21.656 14.469 2.654 1 98.12 121 TYR B C 1
ATOM 2338 O O . TYR B 1 121 ? 21.828 15.43 3.404 1 98.12 121 TYR B O 1
ATOM 2346 N N . HIS B 1 122 ? 22.297 14.352 1.525 1 98.06 122 HIS B N 1
ATOM 2347 C CA . HIS B 1 122 ? 23.297 15.312 1.07 1 98.06 122 HIS B CA 1
ATOM 2348 C C . HIS B 1 122 ? 22.688 16.703 0.921 1 98.06 122 HIS B C 1
ATOM 2350 O O . HIS B 1 122 ? 23.297 17.688 1.345 1 98.06 122 HIS B O 1
ATOM 2356 N N . ARG B 1 123 ? 21.469 16.781 0.318 1 97.94 123 ARG B N 1
ATOM 2357 C CA . ARG B 1 123 ? 20.812 18.062 0.148 1 97.94 123 ARG B CA 1
ATOM 2358 C C . ARG B 1 123 ? 20.469 18.688 1.497 1 97.94 123 ARG B C 1
ATOM 2360 O O . ARG B 1 123 ? 20.609 19.891 1.688 1 97.94 123 ARG B O 1
ATOM 2367 N N . ALA B 1 124 ? 19.969 17.844 2.4 1 97.81 124 ALA B N 1
ATOM 2368 C CA . ALA B 1 124 ? 19.656 18.328 3.748 1 97.81 124 ALA B CA 1
ATOM 2369 C C . ALA B 1 124 ? 20.906 18.844 4.449 1 97.81 124 ALA B C 1
ATOM 2371 O O . ALA B 1 124 ? 20.844 19.875 5.141 1 97.81 124 ALA B O 1
ATOM 2372 N N . GLU B 1 125 ? 22 18.141 4.266 1 97.12 125 GLU B N 1
ATOM 2373 C CA . GLU B 1 125 ? 23.281 18.531 4.852 1 97.12 125 GLU B CA 1
ATOM 2374 C C . GLU B 1 125 ? 23.719 19.891 4.324 1 97.12 125 GLU B C 1
ATOM 2376 O O . GLU B 1 125 ? 24.156 20.75 5.094 1 97.12 125 GLU B O 1
ATOM 2381 N N . GLN B 1 126 ? 23.594 20.109 3.08 1 97.44 126 GLN B N 1
ATOM 2382 C CA . GLN B 1 126 ? 23.969 21.375 2.449 1 97.44 126 GLN B CA 1
ATOM 2383 C C . GLN B 1 126 ? 23.156 22.531 2.998 1 97.44 126 GLN B C 1
ATOM 2385 O O . GLN B 1 126 ? 23.641 23.656 3.094 1 97.44 126 GLN B O 1
ATOM 2390 N N . GLN B 1 127 ? 21.969 22.234 3.4 1 96 127 GLN B N 1
ATOM 2391 C CA . GLN B 1 127 ? 21.062 23.25 3.924 1 96 127 GLN B CA 1
ATOM 2392 C C . GLN B 1 127 ? 21.156 23.344 5.441 1 96 127 GLN B C 1
ATOM 2394 O O . GLN B 1 127 ? 20.391 24.078 6.074 1 96 127 GLN B O 1
ATOM 2399 N N . LYS B 1 128 ? 22 22.672 6.051 1 96.31 128 LYS B N 1
ATOM 2400 C CA . LYS B 1 128 ? 22.266 22.641 7.484 1 96.31 128 LYS B CA 1
ATOM 2401 C C . LYS B 1 128 ? 21.016 22.25 8.266 1 96.31 128 LYS B C 1
ATOM 2403 O O . LYS B 1 128 ? 20.75 22.797 9.336 1 96.31 128 LYS B O 1
ATOM 2408 N N . ASP B 1 129 ? 20.125 21.469 7.613 1 96.69 129 ASP B N 1
ATOM 2409 C CA . ASP B 1 129 ? 18.984 20.906 8.305 1 96.69 129 ASP B CA 1
ATOM 2410 C C . ASP B 1 129 ? 19.375 19.672 9.125 1 96.69 129 ASP B C 1
ATOM 2412 O O . ASP B 1 129 ? 19.141 18.531 8.703 1 96.69 129 ASP B O 1
ATOM 2416 N N . PHE B 1 130 ? 19.859 19.797 10.305 1 95.62 130 PHE B N 1
ATOM 2417 C CA . PHE B 1 130 ? 20.438 18.75 11.133 1 95.62 130 PHE B CA 1
ATOM 2418 C C . PHE B 1 130 ? 19.344 17.828 11.672 1 95.62 130 PHE B C 1
ATOM 2420 O O . PHE B 1 130 ? 19.594 16.656 11.93 1 95.62 130 PHE B O 1
ATOM 2427 N N . ALA B 1 131 ? 18.266 18.422 11.867 1 96.31 131 ALA B N 1
ATOM 2428 C CA . ALA B 1 131 ? 17.156 17.578 12.281 1 96.31 131 ALA B CA 1
ATOM 2429 C C . ALA B 1 131 ? 16.844 16.516 11.234 1 96.31 131 ALA B C 1
ATOM 2431 O O . ALA B 1 131 ? 16.688 15.336 11.562 1 96.31 131 ALA B O 1
ATOM 2432 N N . LEU B 1 132 ? 16.797 16.953 9.961 1 97.69 132 LEU B N 1
ATOM 2433 C CA . LEU B 1 132 ? 16.5 16.031 8.875 1 97.69 132 LEU B CA 1
ATOM 2434 C C . LEU B 1 132 ? 17.641 15.023 8.672 1 97.69 132 LEU B C 1
ATOM 2436 O O . LEU B 1 132 ? 17.391 13.836 8.484 1 97.69 132 LEU B O 1
ATOM 2440 N N . THR B 1 133 ? 18.922 15.484 8.672 1 97.94 133 THR B N 1
ATOM 2441 C CA . THR B 1 133 ? 20.031 14.555 8.5 1 97.94 133 THR B CA 1
ATOM 2442 C C . THR B 1 133 ? 20.047 13.523 9.625 1 97.94 133 THR B C 1
ATOM 2444 O O . THR B 1 133 ? 20.328 12.344 9.391 1 97.94 133 THR B O 1
ATOM 2447 N N . GLY B 1 134 ? 19.766 13.938 10.867 1 97.81 134 GLY B N 1
ATOM 2448 C CA . GLY B 1 134 ? 19.672 13 11.977 1 97.81 134 GLY B CA 1
ATOM 2449 C C . GLY B 1 134 ? 18.594 11.945 11.766 1 97.81 134 GLY B C 1
ATOM 2450 O O . GLY B 1 134 ? 18.828 10.758 12.023 1 97.81 134 GLY B O 1
ATOM 2451 N N . TYR B 1 135 ? 17.438 12.375 11.281 1 98.12 135 TYR B N 1
ATOM 2452 C CA . TYR B 1 135 ? 16.344 11.469 10.984 1 98.12 135 TYR B CA 1
ATOM 2453 C C . TYR B 1 135 ? 16.719 10.484 9.891 1 98.12 135 TYR B C 1
ATOM 2455 O O . TYR B 1 135 ? 16.484 9.281 10.008 1 98.12 135 TYR B O 1
ATOM 2463 N N . LEU B 1 136 ? 17.344 10.977 8.812 1 98.38 136 LEU B N 1
ATOM 2464 C CA . LEU B 1 136 ? 17.656 10.172 7.633 1 98.38 136 LEU B CA 1
ATOM 2465 C C . LEU B 1 136 ? 18.766 9.164 7.945 1 98.38 136 LEU B C 1
ATOM 2467 O O . LEU B 1 136 ? 18.828 8.102 7.324 1 98.38 136 LEU B O 1
ATOM 2471 N N . GLN B 1 137 ? 19.625 9.508 8.914 1 97.69 137 GLN B N 1
ATOM 2472 C CA . GLN B 1 137 ? 20.719 8.602 9.258 1 97.69 137 GLN B CA 1
ATOM 2473 C C . GLN B 1 137 ? 20.188 7.246 9.719 1 97.69 137 GLN B C 1
ATOM 2475 O O . GLN B 1 137 ? 20.75 6.207 9.359 1 97.69 137 GLN B O 1
ATOM 2480 N N . ARG B 1 138 ? 19.172 7.273 10.484 1 95.62 138 ARG B N 1
ATOM 2481 C CA . ARG B 1 138 ? 18.562 6.027 10.945 1 95.62 138 ARG B CA 1
ATOM 2482 C C . ARG B 1 138 ? 18.047 5.207 9.773 1 95.62 138 ARG B C 1
ATOM 2484 O O . ARG B 1 138 ? 18.219 3.99 9.727 1 95.62 138 ARG B O 1
ATOM 2491 N N . LEU B 1 139 ? 17.344 5.871 8.867 1 96.12 139 LEU B N 1
ATOM 2492 C CA . LEU B 1 139 ? 16.828 5.188 7.688 1 96.12 139 LEU B CA 1
ATOM 2493 C C . LEU B 1 139 ? 17.969 4.602 6.855 1 96.12 139 LEU B C 1
ATOM 2495 O O . LEU B 1 139 ? 17.844 3.488 6.34 1 96.12 139 LEU B O 1
ATOM 2499 N N . ILE B 1 140 ? 19.016 5.363 6.707 1 97 140 ILE B N 1
ATOM 2500 C CA . ILE B 1 140 ? 20.188 4.922 5.953 1 97 140 ILE B CA 1
ATOM 2501 C C . ILE B 1 140 ? 20.781 3.674 6.602 1 97 140 ILE B C 1
ATOM 2503 O O . ILE B 1 140 ? 21.062 2.691 5.918 1 97 140 ILE B O 1
ATOM 2507 N N . ASP B 1 141 ? 20.906 3.686 7.93 1 96.69 141 ASP B N 1
ATOM 2508 C CA . ASP B 1 141 ? 21.453 2.535 8.648 1 96.69 141 ASP B CA 1
ATOM 2509 C C . ASP B 1 141 ? 20.609 1.291 8.414 1 96.69 141 ASP B C 1
ATOM 2511 O O . ASP B 1 141 ? 21.125 0.203 8.18 1 96.69 141 ASP B O 1
ATOM 2515 N N . GLU B 1 142 ? 19.344 1.463 8.492 1 95.75 142 GLU B N 1
ATOM 2516 C CA . GLU B 1 142 ? 18.422 0.354 8.258 1 95.75 142 GLU B CA 1
ATOM 2517 C C . GLU B 1 142 ? 18.531 -0.166 6.832 1 95.75 142 GLU B C 1
ATOM 2519 O O . GLU B 1 142 ? 18.531 -1.378 6.602 1 95.75 142 GLU B O 1
ATOM 2524 N N . GLN B 1 143 ? 18.594 0.796 5.836 1 95.44 143 GLN B N 1
ATOM 2525 C CA . GLN B 1 143 ? 18.719 0.405 4.438 1 95.44 143 GLN B CA 1
ATOM 2526 C C . GLN B 1 143 ? 20.016 -0.379 4.199 1 95.44 143 GLN B C 1
ATOM 2528 O O . GLN B 1 143 ? 20.031 -1.337 3.424 1 95.44 143 GLN B O 1
ATOM 2533 N N . VAL B 1 144 ? 21.109 -0.02 4.832 1 95.62 144 VAL B N 1
ATOM 2534 C CA . VAL B 1 144 ? 22.375 -0.723 4.707 1 95.62 144 VAL B CA 1
ATOM 2535 C C . VAL B 1 144 ? 22.234 -2.15 5.23 1 95.62 144 VAL B C 1
ATOM 2537 O O . VAL B 1 144 ? 22.703 -3.1 4.598 1 95.62 144 VAL B O 1
ATOM 2540 N N . GLU B 1 145 ? 21.594 -2.312 6.355 1 95.44 145 GLU B N 1
ATOM 2541 C CA . GLU B 1 145 ? 21.359 -3.637 6.918 1 95.44 145 GLU B CA 1
ATOM 2542 C C . GLU B 1 145 ? 20.484 -4.48 5.984 1 95.44 145 GLU B C 1
ATOM 2544 O O . GLU B 1 145 ? 20.75 -5.668 5.789 1 95.44 145 GLU B O 1
ATOM 2549 N N . SER B 1 146 ? 19.453 -3.855 5.449 1 94.38 146 SER B N 1
ATOM 2550 C CA . SER B 1 146 ? 18.578 -4.559 4.516 1 94.38 146 SER B CA 1
ATOM 2551 C C . SER B 1 146 ? 19.344 -5.039 3.291 1 94.38 146 SER B C 1
ATOM 2553 O O . SER B 1 146 ? 19.156 -6.168 2.84 1 94.38 146 SER B O 1
ATOM 2555 N N . LEU B 1 147 ? 20.234 -4.215 2.732 1 96.12 147 LEU B N 1
ATOM 2556 C CA . LEU B 1 147 ? 21.031 -4.566 1.563 1 96.12 147 LEU B CA 1
ATOM 2557 C C . LEU B 1 147 ? 21.969 -5.719 1.878 1 96.12 147 LEU B C 1
ATOM 2559 O O . LEU B 1 147 ? 22.141 -6.629 1.063 1 96.12 147 LEU B O 1
ATOM 2563 N N . LYS B 1 148 ? 22.578 -5.711 3.059 1 96.25 148 LYS B N 1
ATOM 2564 C CA . LYS B 1 148 ? 23.453 -6.801 3.484 1 96.25 148 LYS B CA 1
ATOM 2565 C C . LYS B 1 148 ? 22.703 -8.117 3.555 1 96.25 148 LYS B C 1
ATOM 2567 O O . LYS B 1 148 ? 23.188 -9.148 3.09 1 96.25 148 LYS B O 1
ATOM 2572 N N . GLU B 1 149 ? 21.562 -8.047 4.164 1 96.12 149 GLU B N 1
ATOM 2573 C CA . GLU B 1 149 ? 20.719 -9.234 4.27 1 96.12 149 GLU B CA 1
ATOM 2574 C C . GLU B 1 149 ? 20.375 -9.789 2.891 1 96.12 149 GLU B C 1
ATOM 2576 O O . GLU B 1 149 ? 20.453 -11 2.658 1 96.12 149 GLU B O 1
ATOM 2581 N N . LEU B 1 150 ? 19.969 -8.922 2.016 1 96.44 150 LEU B N 1
ATOM 2582 C CA . LEU B 1 150 ? 19.594 -9.328 0.666 1 96.44 150 LEU B CA 1
ATOM 2583 C C . LEU B 1 150 ? 20.781 -9.961 -0.065 1 96.44 150 LEU B C 1
ATOM 2585 O O . LEU B 1 150 ? 20.609 -10.93 -0.8 1 96.44 150 LEU B O 1
ATOM 2589 N N . GLN B 1 151 ? 21.953 -9.367 0.083 1 95.38 151 GLN B N 1
ATOM 2590 C CA . GLN B 1 151 ? 23.156 -9.914 -0.537 1 95.38 151 GLN B CA 1
ATOM 2591 C C . GLN B 1 151 ? 23.438 -11.328 -0.029 1 95.38 151 GLN B C 1
ATOM 2593 O O . GLN B 1 151 ? 23.844 -12.203 -0.8 1 95.38 151 GLN B O 1
ATOM 2598 N N . THR B 1 152 ? 23.281 -11.523 1.239 1 95 152 THR B N 1
ATOM 2599 C CA . THR B 1 152 ? 23.453 -12.852 1.825 1 95 152 THR B CA 1
ATOM 2600 C C . THR B 1 152 ? 22.484 -13.852 1.223 1 95 152 THR B C 1
ATOM 2602 O O . THR B 1 152 ? 22.859 -14.961 0.863 1 95 152 THR B O 1
ATOM 2605 N N . LEU B 1 153 ? 21.219 -13.477 1.091 1 93.31 153 LEU B N 1
ATOM 2606 C CA . LEU B 1 153 ? 20.203 -14.344 0.516 1 93.31 153 LEU B CA 1
ATOM 2607 C C . LEU B 1 153 ? 20.5 -14.648 -0.945 1 93.31 153 LEU B C 1
ATOM 2609 O O . LEU B 1 153 ? 20.312 -15.781 -1.397 1 93.31 153 LEU B O 1
ATOM 2613 N N . LEU B 1 154 ? 20.938 -13.586 -1.659 1 93.25 154 LEU B N 1
ATOM 2614 C CA . LEU B 1 154 ? 21.328 -13.789 -3.051 1 93.25 154 LEU B CA 1
ATOM 2615 C C . LEU B 1 154 ? 22.422 -14.836 -3.162 1 93.25 154 LEU B C 1
ATOM 2617 O O . LEU B 1 154 ? 22.344 -15.75 -3.984 1 93.25 154 LEU B O 1
ATOM 2621 N N . THR B 1 155 ? 23.453 -14.773 -2.312 1 91.75 155 THR B N 1
ATOM 2622 C CA . THR B 1 155 ? 24.562 -15.711 -2.32 1 91.75 155 THR B CA 1
ATOM 2623 C C . THR B 1 155 ? 24.094 -17.125 -2.004 1 91.75 155 THR B C 1
ATOM 2625 O O . THR B 1 155 ? 24.484 -18.078 -2.67 1 91.75 155 THR B O 1
ATOM 2628 N N . LYS B 1 156 ? 23.219 -17.203 -1.031 1 88.5 156 LYS B N 1
ATOM 2629 C CA . LYS B 1 156 ? 22.672 -18.5 -0.651 1 88.5 156 LYS B CA 1
ATOM 2630 C C . LYS B 1 156 ? 21.844 -19.094 -1.784 1 88.5 156 LYS B C 1
ATOM 2632 O O . LYS B 1 156 ? 21.891 -20.312 -2.01 1 88.5 156 LYS B O 1
ATOM 2637 N N . SER B 1 157 ? 21.078 -18.25 -2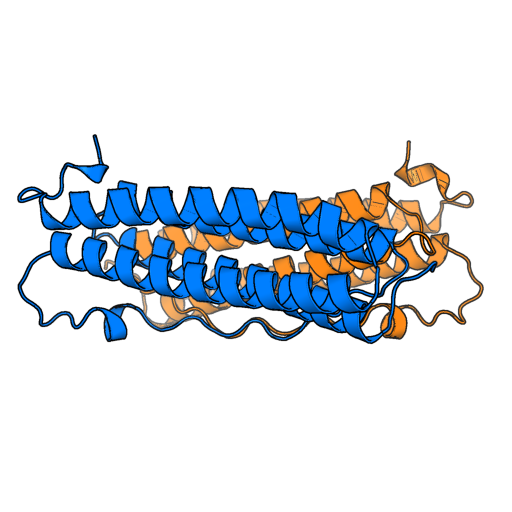.455 1 87.62 157 SER B N 1
ATOM 2638 C CA . SER B 1 157 ? 20.219 -18.719 -3.527 1 87.62 157 SER B CA 1
ATOM 2639 C C . SER B 1 157 ? 21.031 -19.281 -4.688 1 87.62 157 SER B C 1
ATOM 2641 O O . SER B 1 157 ? 20.562 -20.172 -5.406 1 87.62 157 SER B O 1
ATOM 2643 N N . LYS B 1 158 ? 22.234 -18.844 -4.891 1 85.75 158 LYS B N 1
ATOM 2644 C CA . LYS B 1 158 ? 23.109 -19.312 -5.965 1 85.75 158 LYS B CA 1
ATOM 2645 C C . LYS B 1 158 ? 23.766 -20.641 -5.605 1 85.75 158 LYS B C 1
ATOM 2647 O O . LYS B 1 158 ? 24.219 -21.375 -6.488 1 85.75 158 LYS B O 1
ATOM 2652 N N . ARG B 1 159 ? 23.781 -20.859 -4.355 1 78.5 159 ARG B N 1
ATOM 2653 C CA . ARG B 1 159 ? 24.469 -22.062 -3.902 1 78.5 159 ARG B CA 1
ATOM 2654 C C . ARG B 1 159 ? 23.484 -23.234 -3.799 1 78.5 159 ARG B C 1
ATOM 2656 O O . ARG B 1 159 ? 23.906 -24.391 -3.729 1 78.5 159 ARG B O 1
ATOM 2663 N N . VAL B 1 160 ? 22.203 -22.812 -3.566 1 65 160 VAL B N 1
ATOM 2664 C CA . VAL B 1 160 ? 21.219 -23.844 -3.254 1 65 160 VAL B CA 1
ATOM 2665 C C . VAL B 1 160 ? 20.953 -24.703 -4.492 1 65 160 VAL B C 1
ATOM 2667 O O . VAL B 1 160 ? 20.656 -24.156 -5.562 1 65 160 VAL B O 1
ATOM 2670 N N . VAL B 1 161 ? 21.438 -25.922 -4.418 1 58.09 161 VAL B N 1
ATOM 2671 C CA . VAL B 1 161 ? 21.219 -26.953 -5.426 1 58.09 161 VAL B CA 1
ATOM 2672 C C . VAL B 1 161 ? 19.797 -27.5 -5.289 1 58.09 161 VAL B C 1
ATOM 2674 O O . VAL B 1 161 ? 19.25 -28.078 -6.234 1 58.09 161 VAL B O 1
ATOM 2677 N N . ASN B 1 162 ? 19.156 -27.344 -3.93 1 54 162 ASN B N 1
ATOM 2678 C CA . ASN B 1 162 ? 17.797 -27.859 -3.736 1 54 162 ASN B CA 1
ATOM 2679 C C . ASN B 1 162 ? 16.859 -26.781 -3.197 1 54 162 ASN B C 1
ATOM 2681 O O . ASN B 1 162 ? 17.281 -25.906 -2.439 1 54 162 ASN B O 1
ATOM 2685 N N . ASP B 1 163 ? 15.727 -26.5 -3.742 1 52.84 163 ASP B N 1
ATOM 2686 C CA . ASP B 1 163 ? 14.68 -25.516 -3.506 1 52.84 163 ASP B CA 1
ATOM 2687 C C . ASP B 1 163 ? 14.367 -25.391 -2.016 1 52.84 163 ASP B C 1
ATOM 2689 O O . ASP B 1 163 ? 13.648 -24.484 -1.603 1 52.84 163 ASP B O 1
ATOM 2693 N N . TYR B 1 164 ? 14.688 -26.453 -1.104 1 55.19 164 TYR B N 1
ATOM 2694 C CA . TYR B 1 164 ? 14.219 -26.547 0.274 1 55.19 164 TYR B CA 1
ATOM 2695 C C . TYR B 1 164 ? 14.891 -25.5 1.156 1 55.19 164 TYR B C 1
ATOM 2697 O O . TYR B 1 164 ? 14.578 -25.391 2.346 1 55.19 164 TYR B O 1
ATOM 2705 N N . TRP B 1 165 ? 15.773 -24.781 0.626 1 54.03 165 TRP B N 1
ATOM 2706 C CA . TRP B 1 165 ? 16.641 -24 1.511 1 54.03 165 TRP B CA 1
ATOM 2707 C C . TRP B 1 165 ? 15.875 -22.828 2.115 1 54.03 165 TRP B C 1
ATOM 2709 O O . TRP B 1 165 ? 16.234 -22.328 3.189 1 54.03 165 TRP B O 1
ATOM 2719 N N . PHE B 1 166 ? 14.93 -22.297 1.401 1 58.69 166 PHE B N 1
ATOM 2720 C CA . PHE B 1 166 ? 14.273 -21.141 2 1 58.69 166 PHE B CA 1
ATOM 2721 C C . PHE B 1 166 ? 13.211 -21.578 2.996 1 58.69 166 PHE B C 1
ATOM 2723 O O . PHE B 1 166 ? 12.664 -20.766 3.74 1 58.69 166 PHE B O 1
ATOM 2730 N N . ASP B 1 167 ? 12.75 -22.922 2.873 1 48.72 167 ASP B N 1
ATOM 2731 C CA . ASP B 1 167 ? 11.719 -23.438 3.764 1 48.72 167 ASP B CA 1
ATOM 2732 C C . ASP B 1 167 ? 12.305 -23.812 5.125 1 48.72 167 ASP B C 1
ATOM 2734 O O . ASP B 1 167 ? 11.562 -24.125 6.062 1 48.72 167 ASP B O 1
ATOM 2738 N N . GLN B 1 168 ? 13.641 -23.844 5.133 1 42.44 168 GLN B N 1
ATOM 2739 C CA . GLN B 1 168 ? 14.234 -24.297 6.387 1 42.44 168 GLN B CA 1
ATOM 2740 C C . GLN B 1 168 ? 14.539 -23.109 7.301 1 42.44 168 GLN B C 1
ATOM 2742 O O . GLN B 1 168 ? 14.867 -22.016 6.828 1 42.44 168 GLN B O 1
#

InterPro domains:
  IPR001519 Ferritin [PTHR11431] (1-162)
  IPR008331 Ferritin/DPS domain [PF00210] (10-159)
  IPR009040 Ferritin-like diiron domain [PS50905] (2-161)
  IPR009078 Ferritin-like superfamily [SSF47240] (1-167)
  IPR012347 Ferritin-like [G3DSA:1.20.1260.10] (1-168)

Foldseek 3Di:
DPLCDPVLLVLLLVLLLLLQLQLQQLQQLLVVCVDPVLPQNLLSVVSNVVSVVSNVVSVVSVVVCVVVVHDHDHDDRDHHDDVCVVQPVPPPPGSLSSSLVSLVVNLVSLVVSLVSLVVSLVVCVVSVVVVVNVVSVVVNVVSVVVNVVSVVVSVVSVVDPDSCVSVD/DPLCDPVLLVLLLVLLLLLQLQLQQLQQLLVVCVDPVLPQNLLSVVSNVVSVVSNVVSVVSVVVCVVVVHDHDHDDRDHHDDVCVVQPVPPPPGSLSSSLVSLVVNLVSLVVSLVSLVVSLVVCVVSVVVVVNVVSVVVNVVSVVVNVVSVVVSVVSVVDPDSCVSVD